Protein AF-W2Z7H5-F1 (afdb_monomer_lite)

pLDDT: mean 70.06, std 17.12, range [35.44, 96.31]

InterPro domains:
  IPR029526 PiggyBac transposable element-derived protein [PF13843] (251-336)

Foldseek 3Di:
DPVVVVVVVVVVVVVVVVVVVVVVVVVVVVVVVVVVVVVVVVVVVVVVVVVVVVVVVVVVLVVLFVVAAFAKFKDACQVDVVRPCVLCVVRHRHIWMWGFHGQACDDPLHRWTWTATPDPSCRVPIDTHHPVRSVVRNVVVCCVVVPDDPPVVVVVDDDPPFPPPDPPPPPPVPDPPPPDPPDPPDDDDPDPVSVVPCPDDDPPPVPPPPDPPPQDAGPVRDSDDDDDPVCVVQCVPDPVSVVCNVPPLVLLVLQLVQLQVQCVVVVPDDPDRDDSLNVVLLVVVVVVCVVDVPDDPVCQADDHPCCVVVVDDDDRCVVVPNPVRSVSSVVSRDSHD

Structure (mmCIF, N/CA/C/O backbone):
data_AF-W2Z7H5-F1
#
_entry.id   AF-W2Z7H5-F1
#
loop_
_atom_site.group_PDB
_atom_site.id
_atom_site.type_symbol
_atom_site.label_atom_id
_atom_site.label_alt_id
_atom_site.label_comp_id
_atom_site.label_asym_id
_atom_site.label_entity_id
_atom_site.label_seq_id
_atom_site.pdbx_PDB_ins_code
_atom_site.Cartn_x
_atom_site.Cartn_y
_atom_site.Cartn_z
_atom_site.occupancy
_atom_site.B_iso_or_equiv
_atom_site.auth_seq_id
_atom_site.auth_comp_id
_atom_site.auth_asym_id
_atom_site.auth_atom_id
_atom_site.pdbx_PDB_model_num
ATOM 1 N N . MET A 1 1 ? -86.847 -18.276 90.894 1.00 47.66 1 MET A N 1
ATOM 2 C CA . MET A 1 1 ? -86.396 -19.043 89.716 1.00 47.66 1 MET A CA 1
ATOM 3 C C . MET A 1 1 ? -86.110 -18.096 88.540 1.00 47.66 1 MET A C 1
ATOM 5 O O . MET A 1 1 ? -86.448 -18.419 87.422 1.00 47.66 1 MET A O 1
ATOM 9 N N . GLU A 1 2 ? -85.521 -16.916 88.793 1.00 47.78 2 GLU A N 1
ATOM 10 C CA . GLU A 1 2 ? -85.225 -15.895 87.756 1.00 47.78 2 GLU A CA 1
ATOM 11 C C . GLU A 1 2 ? -83.812 -15.290 87.904 1.00 47.78 2 GLU A C 1
ATOM 13 O O . GLU A 1 2 ? -83.379 -14.512 87.064 1.00 47.78 2 GLU A O 1
ATOM 18 N N . VAL A 1 3 ? -83.061 -15.636 88.961 1.00 47.16 3 VAL A N 1
ATOM 19 C CA . VAL A 1 3 ? -81.739 -15.035 89.241 1.00 47.16 3 VAL A CA 1
ATOM 20 C C . VAL A 1 3 ? -80.584 -15.940 88.792 1.00 47.16 3 VAL A C 1
ATOM 22 O O . VAL A 1 3 ? -79.553 -15.428 88.373 1.00 47.16 3 VAL A O 1
ATOM 25 N N . GLU A 1 4 ? -80.755 -17.267 88.790 1.00 47.69 4 GLU A N 1
ATOM 26 C CA . GLU A 1 4 ? -79.729 -18.198 88.276 1.00 47.69 4 GLU A CA 1
ATOM 27 C C . GLU A 1 4 ? -79.637 -18.184 86.739 1.00 47.69 4 GLU A C 1
ATOM 29 O O . GLU A 1 4 ? -78.538 -18.231 86.194 1.00 47.69 4 GLU A O 1
ATOM 34 N N . GLU A 1 5 ? -80.756 -17.983 86.035 1.00 49.66 5 GLU A N 1
ATOM 35 C CA . GLU A 1 5 ? -80.796 -17.944 84.561 1.00 49.66 5 GLU A CA 1
ATOM 36 C C . GLU A 1 5 ? -80.079 -16.704 83.977 1.00 49.66 5 GLU A C 1
ATOM 38 O O . GLU A 1 5 ? -79.508 -16.747 82.886 1.00 49.66 5 GLU A O 1
ATOM 43 N N . LEU A 1 6 ? -80.032 -15.596 84.729 1.00 45.94 6 LEU A N 1
ATOM 44 C CA . LEU A 1 6 ? -79.310 -14.376 84.342 1.00 45.94 6 LEU A CA 1
ATOM 45 C C . LEU A 1 6 ? -77.791 -14.480 84.558 1.00 45.94 6 LEU A C 1
ATOM 47 O O . LEU A 1 6 ? -77.030 -13.840 83.829 1.00 45.94 6 LEU A O 1
ATOM 51 N N . VAL A 1 7 ? -77.335 -15.288 85.522 1.00 52.16 7 VAL A N 1
ATOM 52 C CA . VAL A 1 7 ? -75.901 -15.501 85.786 1.00 52.16 7 VAL A CA 1
ATOM 53 C C . VAL A 1 7 ? -75.300 -16.457 84.753 1.00 52.16 7 VAL A C 1
ATOM 55 O O . VAL A 1 7 ? -74.254 -16.139 84.186 1.00 52.16 7 VAL A O 1
ATOM 58 N N . GLU A 1 8 ? -75.990 -17.550 84.407 1.00 52.25 8 GLU A N 1
ATOM 59 C CA . GLU A 1 8 ? -75.547 -18.455 83.332 1.00 52.25 8 GLU A CA 1
ATOM 60 C C . GLU A 1 8 ? -75.553 -17.769 81.952 1.00 52.25 8 GLU A C 1
ATOM 62 O O . GLU A 1 8 ? -74.629 -17.951 81.154 1.00 52.25 8 GLU A O 1
ATOM 67 N N . SER A 1 9 ? -76.536 -16.899 81.691 1.00 52.59 9 SER A N 1
ATOM 68 C CA . SER A 1 9 ? -76.585 -16.054 80.487 1.00 52.59 9 SER A CA 1
ATOM 69 C C . SER A 1 9 ? -75.415 -15.058 80.418 1.00 52.59 9 SER A C 1
ATOM 71 O O . SER A 1 9 ? -74.779 -14.899 79.370 1.00 52.59 9 SER A O 1
ATOM 73 N N . GLY A 1 10 ? -75.064 -14.433 81.548 1.00 51.97 10 GLY A N 1
ATOM 74 C CA . GLY A 1 10 ? -73.938 -13.503 81.656 1.00 51.97 10 GLY A CA 1
ATOM 75 C C . GLY A 1 10 ? -72.568 -14.170 81.484 1.00 51.97 10 GLY A C 1
ATOM 76 O O . GLY A 1 10 ? -71.710 -13.637 80.778 1.00 51.97 10 GLY A O 1
ATOM 77 N N . GLU A 1 11 ? -72.354 -15.351 82.069 1.00 56.28 11 GLU A N 1
ATOM 78 C CA . GLU A 1 11 ? -71.106 -16.109 81.903 1.00 56.28 11 GLU A CA 1
ATOM 79 C C . GLU A 1 11 ? -70.948 -16.663 80.481 1.00 56.28 11 GLU A C 1
ATOM 81 O O . GLU A 1 11 ? -69.844 -16.626 79.925 1.00 56.28 11 GLU A O 1
ATOM 86 N N . SER A 1 12 ? -72.050 -17.085 79.851 1.00 56.47 12 SER A N 1
ATOM 87 C CA . SER A 1 12 ? -72.083 -17.504 78.446 1.00 56.47 12 SER A CA 1
ATOM 88 C C . SER A 1 12 ? -71.692 -16.359 77.501 1.00 56.47 12 SER A C 1
ATOM 90 O O . SER A 1 12 ? -70.791 -16.514 76.671 1.00 56.47 12 SER A O 1
ATOM 92 N N . LEU A 1 13 ? -72.264 -15.165 77.700 1.00 54.34 13 LEU A N 1
ATOM 93 C CA . LEU A 1 13 ? -71.935 -13.967 76.919 1.00 54.34 13 LEU A CA 1
ATOM 94 C C . LEU A 1 13 ? -70.477 -13.528 77.111 1.00 54.34 13 LEU A C 1
ATOM 96 O O . LEU A 1 13 ? -69.810 -13.168 76.142 1.00 54.34 13 LEU A O 1
ATOM 100 N N . VAL A 1 14 ? -69.935 -13.593 78.332 1.00 59.00 14 VAL A N 1
ATOM 101 C CA . VAL A 1 14 ? -68.523 -13.261 78.600 1.00 59.00 14 VAL A CA 1
ATOM 102 C C . VAL A 1 14 ? -67.576 -14.298 77.983 1.00 59.00 14 VAL A C 1
ATOM 104 O O . VAL A 1 14 ? -66.517 -13.932 77.460 1.00 59.00 14 VAL A O 1
ATOM 107 N N . ALA A 1 15 ? -67.942 -15.581 77.990 1.00 59.72 15 ALA A N 1
ATOM 108 C CA . ALA A 1 15 ? -67.177 -16.636 77.332 1.00 59.72 15 ALA A CA 1
ATOM 109 C C . ALA A 1 15 ? -67.186 -16.482 75.801 1.00 59.72 15 ALA A C 1
ATOM 111 O O . ALA A 1 15 ? -66.145 -16.651 75.155 1.00 59.72 15 ALA A O 1
ATOM 112 N N . GLU A 1 16 ? -68.323 -16.106 75.216 1.00 56.44 16 GLU A N 1
ATOM 113 C CA . GLU A 1 16 ? -68.463 -15.838 73.785 1.00 56.44 16 GLU A CA 1
ATOM 114 C C . GLU A 1 16 ? -67.717 -14.562 73.361 1.00 56.44 16 GLU A C 1
ATOM 116 O O . GLU A 1 16 ? -67.002 -14.569 72.352 1.00 56.44 16 GLU A O 1
ATOM 121 N N . TYR A 1 17 ? -67.750 -13.510 74.189 1.00 52.53 17 TYR A N 1
ATOM 122 C CA . TYR A 1 17 ? -66.980 -12.280 73.976 1.00 52.53 17 TYR A CA 1
ATOM 123 C C . TYR A 1 17 ? -65.468 -12.528 74.068 1.00 52.53 17 TYR A C 1
ATOM 125 O O . TYR A 1 17 ? -64.698 -12.022 73.254 1.00 52.53 17 TYR A O 1
ATOM 133 N N . ARG A 1 18 ? -65.005 -13.363 75.011 1.00 57.88 18 ARG A N 1
ATOM 134 C CA . ARG A 1 18 ? -63.585 -13.757 75.102 1.00 57.88 18 ARG A CA 1
ATOM 135 C C . ARG A 1 18 ? -63.149 -14.599 73.905 1.00 57.88 18 ARG A C 1
ATOM 137 O O . ARG A 1 18 ? -62.071 -14.352 73.365 1.00 57.88 18 ARG A O 1
ATOM 144 N N . LYS A 1 19 ? -63.974 -15.547 73.447 1.00 60.09 19 LYS A N 1
ATOM 145 C CA . LYS A 1 19 ? -63.685 -16.354 72.248 1.00 60.09 19 LYS A CA 1
ATOM 146 C C . LYS A 1 19 ? -63.582 -15.490 70.993 1.00 60.09 19 LYS A C 1
ATOM 148 O O . LYS A 1 19 ? -62.628 -15.648 70.232 1.00 60.09 19 LYS A O 1
ATOM 153 N N . THR A 1 20 ? -64.497 -14.541 70.803 1.00 56.78 20 THR A N 1
ATOM 154 C CA . THR A 1 20 ? -64.440 -13.600 69.673 1.00 56.78 20 THR A CA 1
ATOM 155 C C . THR A 1 20 ? -63.253 -12.643 69.779 1.00 56.78 20 THR A C 1
ATOM 157 O O . THR A 1 20 ? -62.569 -12.433 68.780 1.00 56.78 20 THR A O 1
ATOM 160 N N . HIS A 1 21 ? -62.907 -12.135 70.967 1.00 59.69 21 HIS A N 1
ATOM 161 C CA . HIS A 1 21 ? -61.728 -11.273 71.137 1.00 59.69 21 HIS A CA 1
ATOM 162 C C . HIS A 1 21 ? -60.408 -12.007 70.855 1.00 59.69 21 HIS A C 1
ATOM 164 O O . HIS A 1 21 ? -59.526 -11.469 70.183 1.00 59.69 21 HIS A O 1
ATOM 170 N N . VAL A 1 22 ? -60.279 -13.256 71.316 1.00 63.94 22 VAL A N 1
ATOM 171 C CA . VAL A 1 22 ? -59.110 -14.107 71.042 1.00 63.94 22 VAL A CA 1
ATOM 172 C C . VAL A 1 22 ? -59.037 -14.474 69.558 1.00 63.94 22 VAL A C 1
ATOM 174 O O . VAL A 1 22 ? -57.958 -14.400 68.970 1.00 63.94 22 VAL A O 1
ATOM 177 N N . ALA A 1 23 ? -60.168 -14.779 68.915 1.00 56.28 23 ALA A N 1
ATOM 178 C CA . ALA A 1 23 ? -60.224 -15.020 67.474 1.00 56.28 23 ALA A CA 1
ATOM 179 C C . ALA A 1 23 ? -59.813 -13.776 66.666 1.00 56.28 23 ALA A C 1
ATOM 181 O O . ALA A 1 23 ? -58.995 -13.880 65.754 1.00 56.28 23 ALA A O 1
ATOM 182 N N . VAL A 1 24 ? -60.296 -12.585 67.034 1.00 55.78 24 VAL A N 1
ATOM 183 C CA . VAL A 1 24 ? -59.920 -11.318 66.384 1.00 55.78 24 VAL A CA 1
ATOM 184 C C . VAL A 1 24 ? -58.435 -11.003 66.588 1.00 55.78 24 VAL A C 1
ATOM 186 O O . VAL A 1 24 ? -57.774 -10.561 65.646 1.00 55.78 24 VAL A O 1
ATOM 189 N N . MET A 1 25 ? -57.875 -11.261 67.775 1.00 55.16 25 MET A N 1
ATOM 190 C CA . MET A 1 25 ? -56.438 -11.096 68.022 1.00 55.16 25 MET A CA 1
ATOM 191 C C . MET A 1 25 ? -55.590 -12.085 67.215 1.00 55.16 25 MET A C 1
ATOM 193 O O . MET A 1 25 ? -54.611 -11.670 66.597 1.00 55.16 25 MET A O 1
ATOM 197 N N . LEU A 1 26 ? -55.992 -13.356 67.127 1.00 54.75 26 LEU A N 1
ATOM 198 C CA . LEU A 1 26 ? -55.308 -14.365 66.312 1.00 54.75 26 LEU A CA 1
ATOM 199 C C . LEU A 1 26 ? 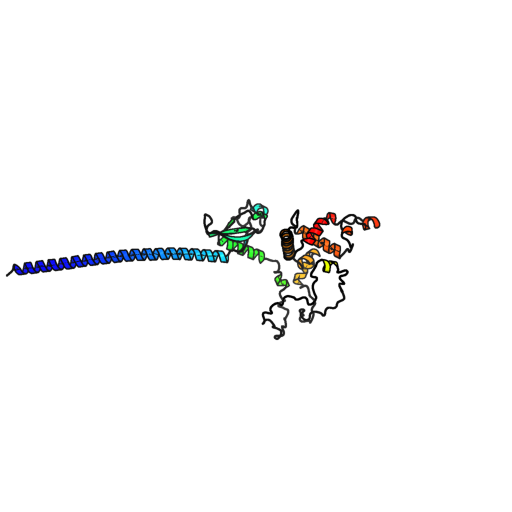-55.376 -14.042 64.814 1.00 54.75 26 LEU A C 1
ATOM 201 O O . LEU A 1 26 ? -54.378 -14.196 64.109 1.00 54.75 26 LEU A O 1
ATOM 205 N N . VAL A 1 27 ? -56.514 -13.543 64.324 1.00 53.28 27 VAL A N 1
ATOM 206 C CA . VAL A 1 27 ? -56.663 -13.078 62.937 1.00 53.28 27 VAL A CA 1
ATOM 207 C C . VAL A 1 27 ? -55.783 -11.855 62.684 1.00 53.28 27 VAL A C 1
ATOM 209 O O . VAL A 1 27 ? -55.051 -11.837 61.699 1.00 53.28 27 VAL A O 1
ATOM 212 N N . LYS A 1 28 ? -55.755 -10.867 63.590 1.00 51.09 28 LYS A N 1
ATOM 213 C CA . LYS A 1 28 ? -54.844 -9.714 63.478 1.00 51.09 28 LYS A CA 1
ATOM 214 C C . LYS A 1 28 ? -53.377 -10.140 63.481 1.00 51.09 28 LYS A C 1
ATOM 216 O O . LYS A 1 28 ? -52.603 -9.634 62.670 1.00 51.09 28 LYS A O 1
ATOM 221 N N . GLN A 1 29 ? -52.988 -11.085 64.333 1.00 59.12 29 GLN A N 1
ATOM 222 C CA . GLN A 1 29 ? -51.614 -11.581 64.412 1.00 59.12 29 GLN A CA 1
ATOM 223 C C . GLN A 1 29 ? -51.215 -12.349 63.145 1.00 59.12 29 GLN A C 1
ATOM 225 O O . GLN A 1 29 ? -50.146 -12.090 62.591 1.00 59.12 29 GLN A O 1
ATOM 230 N N . ARG A 1 30 ? -52.098 -13.212 62.622 1.00 52.81 30 ARG A N 1
ATOM 231 C CA . ARG A 1 30 ? -51.889 -13.915 61.346 1.00 52.81 30 ARG A CA 1
ATOM 232 C C . ARG A 1 30 ? -51.848 -12.958 60.156 1.00 52.81 30 ARG A C 1
ATOM 234 O O . ARG A 1 30 ? -50.968 -13.101 59.315 1.00 52.81 30 ARG A O 1
ATOM 241 N N . CYS A 1 31 ? -52.713 -11.946 60.110 1.00 46.03 31 CYS A N 1
ATOM 242 C CA . CYS A 1 31 ? -52.668 -10.900 59.085 1.00 46.03 31 CYS A CA 1
ATOM 243 C C . CYS A 1 31 ? -51.371 -10.084 59.167 1.00 46.03 31 CYS A C 1
ATOM 245 O O . CYS A 1 31 ? -50.765 -9.793 58.142 1.00 46.03 31 CYS A O 1
ATOM 247 N N . THR A 1 32 ? -50.896 -9.761 60.372 1.00 53.31 32 THR A N 1
ATOM 248 C CA . THR A 1 32 ? -49.640 -9.017 60.553 1.00 53.31 32 THR A CA 1
ATOM 249 C C . THR A 1 32 ? -48.437 -9.852 60.110 1.00 53.31 32 THR A C 1
ATOM 251 O O . THR A 1 32 ? -47.591 -9.357 59.369 1.00 53.31 32 THR A O 1
ATOM 254 N N . GLN A 1 33 ? -48.389 -11.137 60.478 1.00 53.69 33 GLN A N 1
ATOM 255 C CA . GLN A 1 33 ? -47.359 -12.064 59.998 1.00 53.69 33 GLN A CA 1
ATOM 256 C C . GLN A 1 33 ? -47.419 -12.251 58.476 1.00 53.69 33 GLN A C 1
ATOM 258 O O . GLN A 1 33 ? -46.382 -12.172 57.822 1.00 53.69 33 GLN A O 1
ATOM 263 N N . ALA A 1 34 ? -48.610 -12.406 57.891 1.00 47.62 34 ALA A N 1
ATOM 264 C CA . ALA A 1 34 ? -48.786 -12.514 56.443 1.00 47.62 34 ALA A CA 1
ATOM 265 C C . ALA A 1 34 ? -48.322 -11.246 55.706 1.00 47.62 34 ALA A C 1
ATOM 267 O O . ALA A 1 34 ? -47.641 -11.346 54.689 1.00 47.62 34 ALA A O 1
ATOM 268 N N . VAL A 1 35 ? -48.606 -10.053 56.241 1.00 47.78 35 VAL A N 1
ATOM 269 C CA . VAL A 1 35 ? -48.138 -8.775 55.676 1.00 47.78 35 VAL A CA 1
ATOM 270 C C . VAL A 1 35 ? -46.617 -8.637 55.781 1.00 47.78 35 VAL A C 1
ATOM 272 O O . VAL A 1 35 ? -45.987 -8.146 54.845 1.00 47.78 35 VAL A O 1
ATOM 275 N N . VAL A 1 36 ? -46.000 -9.082 56.879 1.00 54.19 36 VAL A N 1
ATOM 276 C CA . VAL A 1 36 ? -44.535 -9.065 57.038 1.00 54.19 36 VAL A CA 1
ATOM 277 C C . VAL A 1 36 ? -43.868 -10.042 56.069 1.00 54.19 36 VAL A C 1
ATOM 279 O O . VAL A 1 36 ? -42.932 -9.648 55.374 1.00 54.19 36 VAL A O 1
ATOM 282 N N . VAL A 1 37 ? -44.380 -11.271 55.950 1.00 55.81 37 VAL A N 1
ATOM 283 C CA . VAL A 1 37 ? -43.881 -12.279 54.999 1.00 55.81 37 VAL A CA 1
ATOM 284 C C . VAL A 1 37 ? -44.062 -11.803 53.557 1.00 55.81 37 VAL A C 1
ATOM 286 O O . VAL A 1 37 ? -43.121 -11.883 52.771 1.00 55.81 37 VAL A O 1
ATOM 289 N N . ALA A 1 38 ? -45.215 -11.221 53.216 1.00 41.00 38 ALA A N 1
ATOM 290 C CA . ALA A 1 38 ? -45.458 -10.648 51.895 1.00 41.00 38 ALA A CA 1
ATOM 291 C C . ALA A 1 38 ? -44.508 -9.479 51.599 1.00 41.00 38 ALA A C 1
ATOM 293 O O . ALA A 1 38 ? -43.928 -9.425 50.520 1.00 41.00 38 ALA A O 1
ATOM 294 N N . ARG A 1 39 ? -44.267 -8.574 52.558 1.00 50.72 39 ARG A N 1
ATOM 295 C CA . ARG A 1 39 ? -43.291 -7.481 52.398 1.00 50.72 39 ARG A CA 1
ATOM 296 C C . ARG A 1 39 ? -41.865 -7.997 52.228 1.00 50.72 39 ARG A C 1
ATOM 298 O O . ARG A 1 39 ? -41.117 -7.427 51.437 1.00 50.72 39 ARG A O 1
ATOM 305 N N . PHE A 1 40 ? -41.485 -9.056 52.941 1.00 50.28 40 PHE A N 1
ATOM 306 C CA . PHE A 1 40 ? -40.166 -9.671 52.802 1.00 50.28 40 PHE A CA 1
ATOM 307 C C . PHE A 1 40 ? -40.018 -10.350 51.437 1.00 50.28 40 PHE A C 1
ATOM 309 O O . PHE A 1 40 ? -39.022 -10.130 50.755 1.00 50.28 40 PHE A O 1
ATOM 316 N N . LYS A 1 41 ? -41.052 -11.070 50.981 1.00 52.09 41 LYS A N 1
ATOM 317 C CA . LYS A 1 41 ? -41.075 -11.709 49.662 1.00 52.09 41 LYS A CA 1
ATOM 318 C C . LYS A 1 41 ? -41.082 -10.693 48.523 1.00 52.09 41 LYS A C 1
ATOM 320 O O . LYS A 1 41 ? -40.380 -10.885 47.541 1.00 52.09 41 LYS A O 1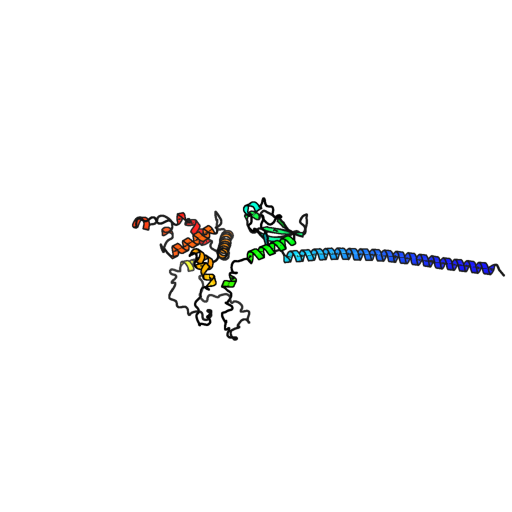
ATOM 325 N N . VAL A 1 42 ? -41.799 -9.577 48.669 1.00 52.19 42 VAL A N 1
ATOM 326 C CA . VAL A 1 42 ? -41.770 -8.465 47.706 1.00 52.19 42 VAL A CA 1
ATOM 327 C C . VAL A 1 42 ? -40.382 -7.830 47.652 1.00 52.19 42 VAL A C 1
ATOM 329 O O . VAL A 1 42 ? -39.880 -7.603 46.557 1.00 52.19 42 VAL A O 1
ATOM 332 N N . LYS A 1 43 ? -39.722 -7.597 48.795 1.00 60.81 43 LYS A N 1
ATOM 333 C CA . LYS A 1 43 ? -38.340 -7.087 48.820 1.00 60.81 43 LYS A CA 1
ATOM 334 C C . LYS A 1 43 ? -37.342 -8.067 48.201 1.00 60.81 43 LYS A C 1
ATOM 336 O O . LYS A 1 43 ? -36.450 -7.635 47.481 1.00 60.81 43 LYS A O 1
ATOM 341 N N . GLU A 1 44 ? -37.500 -9.364 48.446 1.00 55.78 44 GLU A N 1
ATOM 342 C CA . GLU A 1 44 ? -36.667 -10.417 47.857 1.00 55.78 44 GLU A CA 1
ATOM 343 C C . GLU A 1 44 ? -36.866 -10.502 46.335 1.00 55.78 44 GLU A C 1
ATOM 345 O O . GLU A 1 44 ? -35.891 -10.504 45.588 1.00 55.78 44 GLU A O 1
ATOM 350 N N . LEU A 1 45 ? -38.116 -10.461 45.862 1.00 48.69 45 LEU A N 1
ATOM 351 C CA . LEU A 1 45 ? -38.450 -10.425 44.435 1.00 48.69 45 LEU A CA 1
ATOM 352 C C . LEU A 1 45 ? -37.958 -9.136 43.766 1.00 48.69 45 LEU A C 1
ATOM 354 O O . LEU A 1 45 ? -37.459 -9.185 42.648 1.00 48.69 45 LEU A O 1
ATOM 358 N N . GLN A 1 46 ? -38.038 -7.986 44.442 1.00 51.25 46 GLN A N 1
ATOM 359 C CA . GLN A 1 46 ? -37.475 -6.723 43.954 1.00 51.25 46 GLN A CA 1
ATOM 360 C C . GLN A 1 46 ? -35.944 -6.780 43.880 1.00 51.25 46 GLN A C 1
ATOM 362 O O . GLN A 1 46 ? -35.374 -6.358 42.877 1.00 51.25 46 GLN A O 1
ATOM 367 N N . ALA A 1 47 ? -35.271 -7.349 44.884 1.00 54.94 47 ALA A N 1
ATOM 368 C CA . ALA A 1 47 ? -33.820 -7.528 44.883 1.00 54.94 47 ALA A CA 1
ATOM 369 C C . ALA A 1 47 ? -33.357 -8.498 43.782 1.00 54.94 47 ALA A C 1
ATOM 371 O O . ALA A 1 47 ? -32.398 -8.203 43.070 1.00 54.94 47 ALA A O 1
ATOM 372 N N . GLN A 1 48 ? -34.074 -9.607 43.578 1.00 49.91 48 GLN A N 1
ATOM 373 C CA . GLN A 1 48 ? -33.835 -10.549 42.480 1.00 49.91 48 GLN A CA 1
ATOM 374 C C . GLN A 1 48 ? -34.088 -9.904 41.114 1.00 49.91 48 GLN A C 1
ATOM 376 O O . GLN A 1 48 ? -33.312 -10.114 40.187 1.00 49.91 48 GLN A O 1
ATOM 381 N N . ASN A 1 49 ? -35.118 -9.064 40.985 1.00 43.94 49 ASN A N 1
ATOM 382 C CA . ASN A 1 49 ? -35.408 -8.347 39.746 1.00 43.94 49 ASN A CA 1
ATOM 383 C C . ASN A 1 49 ? -34.342 -7.278 39.446 1.00 43.94 49 ASN A C 1
ATOM 385 O O . ASN A 1 49 ? -33.889 -7.175 38.313 1.00 43.94 49 ASN A O 1
ATOM 389 N N . HIS A 1 50 ? -33.847 -6.547 40.450 1.00 50.59 50 HIS A N 1
ATOM 390 C CA . HIS A 1 50 ? -32.720 -5.621 40.280 1.00 50.59 50 HIS A CA 1
ATOM 391 C C . HIS A 1 50 ? -31.405 -6.340 39.943 1.00 50.59 50 HIS A C 1
ATOM 393 O O . HIS A 1 50 ? -30.641 -5.855 39.108 1.00 50.59 50 HIS A O 1
ATOM 399 N N . HIS A 1 51 ? -31.148 -7.505 40.543 1.00 50.16 51 HIS A N 1
ATOM 400 C CA . HIS A 1 51 ? -29.980 -8.328 40.225 1.00 50.16 51 HIS A CA 1
ATOM 401 C C . HIS A 1 51 ? -30.063 -8.904 38.802 1.00 50.16 51 HIS A C 1
ATOM 403 O O . HIS A 1 51 ? -29.098 -8.809 38.047 1.00 50.16 51 HIS A O 1
ATOM 409 N N . ASN A 1 52 ? -31.237 -9.397 38.394 1.00 47.38 52 ASN A N 1
ATOM 410 C CA . ASN A 1 52 ? -31.491 -9.884 37.038 1.00 47.38 52 ASN A CA 1
ATOM 411 C C . ASN A 1 52 ? -31.437 -8.761 36.001 1.00 47.38 52 ASN A C 1
ATOM 413 O O . ASN A 1 52 ? -30.860 -8.957 34.937 1.00 47.38 52 ASN A O 1
ATOM 417 N N . GLN A 1 53 ? -31.947 -7.567 36.314 1.00 51.06 53 GLN A N 1
ATOM 418 C CA . GLN A 1 53 ? -31.801 -6.392 35.455 1.00 51.06 53 GLN A CA 1
ATOM 419 C C . GLN A 1 53 ? -30.333 -5.985 35.324 1.00 51.06 53 GLN A C 1
ATOM 421 O O . GLN A 1 53 ? -29.889 -5.719 34.213 1.00 51.06 53 GLN A O 1
ATOM 426 N N . GLY A 1 54 ? -29.553 -5.992 36.411 1.00 51.31 54 GLY A N 1
ATOM 427 C CA . GLY A 1 54 ? -28.111 -5.728 36.379 1.00 51.31 54 GLY A CA 1
ATOM 428 C C . GLY A 1 54 ? -27.338 -6.750 35.539 1.00 51.31 54 GLY A C 1
ATOM 429 O O . GLY A 1 54 ? -26.532 -6.363 34.693 1.00 51.31 54 GLY A O 1
ATOM 430 N N . ALA A 1 55 ? -27.639 -8.040 35.702 1.00 50.59 55 ALA A N 1
ATOM 431 C CA . ALA A 1 55 ? -27.047 -9.126 34.926 1.00 50.59 55 ALA A CA 1
ATOM 432 C C . ALA A 1 55 ? -27.443 -9.062 33.440 1.00 50.59 55 ALA A C 1
ATOM 434 O O . ALA A 1 55 ? -26.576 -9.174 32.577 1.00 50.59 55 ALA A O 1
ATOM 435 N N . GLN A 1 56 ? -28.714 -8.787 33.121 1.00 50.00 56 GLN A N 1
ATOM 436 C CA . GLN A 1 56 ? -29.192 -8.586 31.748 1.00 50.00 56 GLN A CA 1
ATOM 437 C C . GLN A 1 56 ? -28.569 -7.349 31.092 1.00 50.00 56 GLN A C 1
ATOM 439 O O . GLN A 1 56 ? -28.190 -7.400 29.924 1.00 50.00 56 GLN A O 1
ATOM 444 N N . HIS A 1 57 ? -28.412 -6.245 31.829 1.00 56.41 57 HIS A N 1
ATOM 445 C CA . HIS A 1 57 ? -27.759 -5.033 31.327 1.00 56.41 57 HIS A CA 1
ATOM 446 C C . HIS A 1 57 ? -26.251 -5.229 31.107 1.00 56.41 57 HIS A C 1
ATOM 448 O O . HIS A 1 57 ? -25.642 -4.553 30.278 1.00 56.41 57 HIS A O 1
ATOM 454 N N . GLN A 1 58 ? -25.631 -6.141 31.855 1.00 55.50 58 GLN A N 1
ATOM 455 C CA . GLN A 1 58 ? -24.222 -6.485 31.708 1.00 55.50 58 GLN A CA 1
ATOM 456 C C . GLN A 1 58 ? -23.997 -7.470 30.553 1.00 55.50 58 GLN A C 1
ATOM 458 O O . GLN A 1 58 ? -23.095 -7.242 29.747 1.00 55.50 58 GLN A O 1
ATOM 463 N N . LEU A 1 59 ? -24.867 -8.475 30.400 1.00 50.22 59 LEU A N 1
ATOM 464 C CA . LEU A 1 59 ? -24.895 -9.375 29.241 1.00 50.22 59 LEU A CA 1
ATOM 465 C C . LEU A 1 59 ? -25.162 -8.614 27.937 1.00 50.22 59 LEU A C 1
ATOM 467 O O . LEU A 1 59 ? -24.469 -8.837 26.950 1.00 50.22 59 LEU A O 1
ATOM 471 N N . SER A 1 60 ? -26.105 -7.667 27.929 1.00 60.38 60 SER A N 1
ATOM 472 C CA . SER A 1 60 ? -26.406 -6.864 26.737 1.00 60.38 60 SER A CA 1
ATOM 473 C C . SER A 1 60 ? -25.247 -5.947 26.336 1.00 60.38 60 SER A C 1
ATOM 475 O O . SER A 1 60 ? -24.973 -5.788 25.148 1.00 60.38 60 SER A O 1
ATOM 477 N N . LYS A 1 61 ? -24.505 -5.397 27.308 1.00 61.50 61 LYS A N 1
ATOM 478 C CA . LYS A 1 61 ? -23.273 -4.628 27.056 1.00 61.50 61 LYS A CA 1
ATOM 479 C C . LYS A 1 61 ? -22.130 -5.495 26.537 1.00 61.50 61 LYS A C 1
ATOM 481 O O . LYS A 1 61 ? -21.343 -5.015 25.726 1.00 61.50 61 LYS A O 1
ATOM 486 N N . GLN A 1 62 ? -22.031 -6.740 26.996 1.00 62.19 62 GLN A N 1
ATOM 487 C CA . GLN A 1 62 ? -21.009 -7.684 26.548 1.00 62.19 62 GLN A CA 1
ATOM 488 C C . GLN A 1 62 ? -21.289 -8.166 25.119 1.00 62.19 62 GLN A C 1
ATOM 490 O O . GLN A 1 62 ? -20.414 -8.077 24.268 1.00 62.19 62 GLN A O 1
ATOM 495 N N . LEU A 1 63 ? -22.547 -8.485 24.806 1.00 69.69 63 LEU A N 1
ATOM 496 C CA . LEU A 1 63 ? -22.983 -8.776 23.438 1.00 69.69 63 LEU A CA 1
ATOM 497 C C . LEU A 1 63 ? -22.745 -7.589 22.491 1.00 69.69 63 LEU A C 1
ATOM 499 O O . LEU A 1 63 ? -22.242 -7.768 21.387 1.00 69.69 63 LEU A O 1
ATOM 503 N N . LEU A 1 64 ? -23.049 -6.357 22.917 1.00 68.06 64 LEU A N 1
ATOM 504 C CA . LEU A 1 64 ? -22.777 -5.173 22.096 1.00 68.06 64 LEU A CA 1
ATOM 505 C C . LEU A 1 64 ? -21.284 -4.956 21.842 1.00 68.06 64 LEU A C 1
ATOM 507 O O . LEU A 1 64 ? -20.898 -4.521 20.757 1.00 68.06 64 LEU A O 1
ATOM 511 N N . HIS A 1 65 ? -20.457 -5.205 22.855 1.00 74.50 65 HIS A N 1
ATOM 512 C CA . HIS A 1 65 ? -19.012 -5.121 22.726 1.00 74.50 65 HIS A CA 1
ATOM 513 C C . HIS A 1 65 ? -18.520 -6.081 21.637 1.00 74.50 65 HIS A C 1
ATOM 515 O O . HIS A 1 65 ? -17.835 -5.645 20.715 1.00 74.50 65 HIS A O 1
ATOM 521 N N . ASP A 1 66 ? -18.947 -7.339 21.687 1.00 73.88 66 ASP A N 1
ATOM 522 C CA . ASP A 1 66 ? -18.464 -8.383 20.780 1.00 73.88 66 ASP A CA 1
ATOM 523 C C . ASP A 1 66 ? -18.967 -8.193 19.339 1.00 73.88 66 ASP A C 1
ATOM 525 O O . ASP A 1 66 ? -18.274 -8.527 18.381 1.00 73.88 66 ASP A O 1
ATOM 529 N N . VAL A 1 67 ? -20.138 -7.570 19.159 1.00 82.56 67 VAL A N 1
ATOM 530 C CA . VAL A 1 67 ? -20.694 -7.271 17.828 1.00 82.56 67 VAL A CA 1
ATOM 531 C C . VAL A 1 67 ? -19.935 -6.146 17.111 1.00 82.56 67 VAL A C 1
ATOM 533 O O . VAL A 1 67 ? -19.743 -6.207 15.890 1.00 82.56 67 VAL A O 1
ATOM 536 N N . TYR A 1 68 ? -19.539 -5.095 17.837 1.00 84.69 68 TYR A N 1
ATOM 537 C CA . TYR A 1 68 ? -19.054 -3.853 17.222 1.00 84.69 68 TYR A CA 1
ATOM 538 C C . TYR A 1 68 ? -17.551 -3.626 17.335 1.00 84.69 68 TYR A C 1
ATOM 540 O O . TYR A 1 68 ? -16.994 -2.935 16.480 1.00 84.69 68 TYR A O 1
ATOM 548 N N . VAL A 1 69 ? -16.875 -4.175 18.345 1.00 86.81 69 VAL A N 1
ATOM 549 C CA . VAL A 1 69 ? -15.422 -4.013 18.475 1.00 86.81 69 VAL A CA 1
ATOM 550 C C . VAL A 1 69 ? -14.709 -4.657 17.285 1.00 86.81 69 VAL A C 1
ATOM 552 O O . VAL A 1 69 ? -15.084 -5.713 16.789 1.00 86.81 69 VAL A O 1
ATOM 555 N N . GLY A 1 70 ? -13.698 -3.964 16.767 1.00 81.75 70 GLY A N 1
ATOM 556 C CA . GLY A 1 70 ? -12.937 -4.381 15.594 1.00 81.75 70 GLY A CA 1
ATOM 557 C C . GLY A 1 70 ? -13.568 -4.005 14.250 1.00 81.75 70 GLY A C 1
ATOM 558 O O . GLY A 1 70 ? -12.846 -4.038 13.249 1.00 81.75 70 GLY A O 1
ATOM 559 N N . LYS A 1 71 ? -14.848 -3.597 14.206 1.00 89.88 71 LYS A N 1
ATOM 560 C CA . LYS A 1 71 ? -15.510 -3.123 12.978 1.00 89.88 71 LYS A CA 1
ATOM 561 C C . LYS A 1 71 ? -14.932 -1.782 12.516 1.00 89.88 71 LYS A C 1
ATOM 563 O O . LYS A 1 71 ? -14.499 -0.960 13.330 1.00 89.88 71 LYS A O 1
ATOM 568 N N . LEU A 1 72 ? -14.948 -1.574 11.200 1.00 91.31 72 LEU A N 1
ATOM 569 C CA . LEU A 1 72 ? -14.524 -0.332 10.561 1.00 91.31 72 LEU A CA 1
ATOM 570 C C . LEU A 1 72 ? -15.714 0.604 10.358 1.00 91.31 72 LEU A C 1
ATOM 572 O O . LEU A 1 72 ? -16.809 0.178 9.991 1.00 91.31 72 LEU A O 1
ATOM 576 N N . VAL A 1 73 ? -15.475 1.882 10.623 1.00 91.94 73 VAL A N 1
ATOM 577 C CA . VAL A 1 73 ? -16.438 2.976 10.506 1.00 91.94 73 VAL A CA 1
ATOM 578 C C . VAL A 1 73 ? -15.829 4.092 9.670 1.00 91.94 73 VAL A C 1
ATOM 580 O O . VAL A 1 73 ? -14.622 4.322 9.735 1.00 91.94 73 VAL A O 1
ATOM 583 N N . ALA A 1 74 ? -16.660 4.796 8.906 1.00 91.19 74 ALA A N 1
ATOM 584 C CA . ALA A 1 74 ? -16.232 5.938 8.112 1.00 91.19 74 ALA A CA 1
ATOM 585 C C . ALA A 1 74 ? -17.139 7.149 8.340 1.00 91.19 74 ALA A C 1
ATOM 587 O O . ALA A 1 74 ? -18.366 7.024 8.361 1.00 91.19 74 ALA A O 1
ATOM 588 N N . PHE A 1 75 ? -16.527 8.324 8.472 1.00 89.94 75 PHE A N 1
ATOM 589 C CA . PHE A 1 75 ? -17.228 9.592 8.686 1.00 89.94 75 PHE A CA 1
ATOM 590 C C . PHE A 1 75 ? -16.602 10.702 7.858 1.00 89.94 75 PHE A C 1
ATOM 592 O O . PHE A 1 75 ? -15.401 10.685 7.626 1.00 89.94 75 PHE A O 1
ATOM 599 N N . SER A 1 76 ? -17.403 11.663 7.424 1.00 86.94 76 SER A N 1
ATOM 600 C CA . SER A 1 76 ? -16.942 12.837 6.691 1.00 86.94 76 SER A CA 1
ATOM 601 C C . SER A 1 76 ? -17.068 14.053 7.605 1.00 86.94 76 SER A C 1
ATOM 603 O O . SER A 1 76 ? -18.192 14.461 7.882 1.00 86.94 76 SER A O 1
ATOM 605 N N . PRO A 1 77 ? -15.968 14.639 8.108 1.00 81.50 77 PRO A N 1
ATOM 606 C CA . PRO A 1 77 ? -16.027 15.690 9.126 1.00 81.50 77 PRO A CA 1
ATOM 607 C C . PRO A 1 77 ? -16.859 16.919 8.745 1.00 81.50 77 PRO A C 1
ATOM 609 O O . PRO A 1 77 ? -17.437 17.566 9.615 1.00 81.50 77 PRO A O 1
ATOM 612 N N . GLU A 1 78 ? -16.933 17.238 7.453 1.00 75.62 78 GLU A N 1
ATOM 613 C CA . GLU A 1 78 ? -17.728 18.356 6.940 1.00 75.62 78 GLU A CA 1
ATOM 614 C C . GLU A 1 78 ? -19.223 18.016 6.796 1.00 75.62 78 GLU A C 1
ATOM 616 O O . GLU A 1 78 ? -20.077 18.889 6.953 1.00 75.62 78 GLU A O 1
ATOM 621 N N . LYS A 1 79 ? -19.566 16.740 6.564 1.00 80.56 79 LYS A N 1
ATOM 622 C CA . LYS A 1 79 ? -20.962 16.268 6.468 1.00 80.56 79 LYS A CA 1
ATOM 623 C C . LYS A 1 79 ? -21.527 15.839 7.829 1.00 80.56 79 LYS A C 1
ATOM 625 O O . LYS A 1 79 ? -22.710 16.032 8.107 1.00 80.56 79 LYS A O 1
ATOM 630 N N . ASP A 1 80 ? -20.676 15.301 8.697 1.00 81.25 80 ASP A N 1
ATOM 631 C CA . ASP A 1 80 ? -21.013 14.711 9.988 1.00 81.25 80 ASP A CA 1
ATOM 632 C C . ASP A 1 80 ? -20.700 15.683 11.133 1.00 81.25 80 ASP A C 1
ATOM 634 O O . ASP A 1 80 ? -19.624 15.666 11.729 1.00 81.25 80 ASP A O 1
ATOM 638 N N . ARG A 1 81 ? -21.691 16.506 11.500 1.00 71.81 81 ARG A N 1
ATOM 639 C CA . ARG A 1 81 ? -21.573 17.610 12.482 1.00 71.81 81 ARG A CA 1
ATOM 640 C C . ARG A 1 81 ? -21.027 17.230 13.867 1.00 71.81 81 ARG A C 1
ATOM 642 O O . ARG A 1 81 ? -20.655 18.116 14.632 1.00 71.81 81 ARG A O 1
ATOM 649 N N . TRP A 1 82 ? -21.035 15.947 14.230 1.00 79.38 82 TRP A N 1
ATOM 650 C CA . TRP A 1 82 ? -20.535 15.477 15.525 1.00 79.38 82 TRP A CA 1
ATOM 651 C C . TRP A 1 82 ? -19.002 15.364 15.559 1.00 79.38 82 TRP A C 1
ATOM 653 O O . TRP A 1 82 ? -18.409 15.369 16.639 1.00 79.38 82 TRP A O 1
ATOM 663 N N . VAL A 1 83 ? -18.356 15.292 14.394 1.00 76.00 83 VAL A N 1
ATOM 664 C CA . VAL A 1 83 ? -16.902 15.247 14.262 1.00 76.00 83 VAL A CA 1
ATOM 665 C C . VAL A 1 83 ? -16.362 16.668 14.437 1.00 76.00 83 VAL A C 1
ATOM 667 O O . VAL A 1 83 ? -16.802 17.605 13.775 1.00 76.00 83 VAL A O 1
ATOM 670 N N . LYS A 1 84 ? -15.426 16.871 15.372 1.00 72.38 84 LYS A N 1
ATOM 671 C CA . LYS A 1 84 ? -14.934 18.212 15.737 1.00 72.38 84 LYS A CA 1
ATOM 672 C C . LYS A 1 84 ? -14.190 18.873 14.571 1.00 72.38 84 LYS A C 1
ATOM 674 O O . LYS A 1 84 ? -12.973 18.744 14.464 1.00 72.38 84 LYS A O 1
ATOM 679 N N . ALA A 1 85 ? -14.896 19.651 13.754 1.00 62.12 85 ALA A N 1
ATOM 680 C CA . ALA A 1 85 ? -14.394 20.241 12.508 1.00 62.12 85 ALA A CA 1
ATOM 681 C C . ALA A 1 85 ? -13.048 20.990 12.618 1.00 62.12 85 ALA A C 1
ATOM 683 O O . ALA A 1 85 ? -12.317 21.070 11.640 1.00 62.12 85 ALA A O 1
ATOM 684 N N . LYS A 1 86 ? -12.673 21.515 13.797 1.00 70.44 86 LYS A N 1
ATOM 685 C CA . LYS A 1 86 ? -11.351 22.139 14.006 1.00 70.44 86 LYS A CA 1
ATOM 686 C C . LYS A 1 86 ? -10.188 21.142 13.934 1.00 70.44 86 LYS A C 1
ATOM 688 O O . LYS A 1 86 ? -9.160 21.484 13.369 1.00 70.44 86 LYS A O 1
ATOM 693 N N . VAL A 1 87 ? -10.348 19.944 14.503 1.00 77.94 87 VAL A N 1
ATOM 694 C CA . VAL A 1 87 ? -9.300 18.904 14.539 1.00 77.94 87 VAL A CA 1
ATOM 695 C C . VAL A 1 87 ? -9.159 18.240 13.172 1.00 77.94 87 VAL A C 1
ATOM 697 O O . VAL A 1 87 ? -8.055 17.953 12.735 1.00 77.94 87 VAL A O 1
ATOM 700 N N . TYR A 1 88 ? -10.277 18.062 12.470 1.00 80.50 88 TYR A N 1
ATOM 701 C CA . TYR A 1 88 ? -10.336 17.332 11.203 1.00 80.50 88 TYR A CA 1
ATOM 702 C C . TYR A 1 88 ? -10.470 18.253 9.980 1.00 80.50 88 TYR A C 1
ATOM 704 O O . TYR A 1 88 ? -10.830 17.793 8.899 1.00 80.50 88 TYR A O 1
ATOM 712 N N . ARG A 1 89 ? -10.177 19.555 10.131 1.00 77.31 89 ARG A N 1
ATOM 713 C CA . ARG A 1 89 ? -10.236 20.550 9.044 1.00 77.31 89 ARG A CA 1
ATOM 714 C C . ARG A 1 89 ? -9.485 20.105 7.775 1.00 77.31 89 ARG A C 1
ATOM 716 O O . ARG A 1 89 ? -10.045 20.323 6.705 1.00 77.31 89 ARG A O 1
ATOM 723 N N . PRO A 1 90 ? -8.292 19.475 7.850 1.00 77.69 90 PRO A N 1
ATOM 724 C CA . PRO A 1 90 ? -7.568 19.046 6.649 1.00 77.69 90 PRO A CA 1
ATOM 725 C C . PRO A 1 90 ? -8.309 18.007 5.791 1.00 77.69 90 PRO A C 1
ATOM 727 O O . PRO A 1 90 ? -7.999 17.865 4.617 1.00 77.69 90 PRO A O 1
ATOM 730 N N . ILE A 1 91 ? -9.284 17.289 6.359 1.00 74.31 91 ILE A N 1
ATOM 731 C CA . ILE A 1 91 ? -10.016 16.205 5.683 1.00 74.31 91 ILE A CA 1
ATOM 732 C C . ILE A 1 91 ? -11.137 16.757 4.787 1.00 74.31 91 ILE A C 1
ATOM 734 O O . ILE A 1 91 ? -11.479 16.150 3.772 1.00 74.31 91 ILE A O 1
ATOM 738 N N . GLY A 1 92 ? -11.719 17.905 5.156 1.00 77.88 92 GLY A N 1
ATOM 739 C CA . GLY A 1 92 ? -12.842 18.517 4.439 1.00 77.88 92 GLY A CA 1
ATOM 740 C C . GLY A 1 92 ? -14.007 17.542 4.222 1.00 77.88 92 GLY A C 1
ATOM 741 O O . GLY A 1 92 ? -14.499 16.909 5.163 1.00 77.88 92 GLY A O 1
ATOM 742 N N . THR A 1 93 ? -14.417 17.390 2.960 1.00 79.38 93 THR A N 1
ATOM 743 C CA . THR A 1 93 ? -15.524 16.515 2.544 1.00 79.38 93 THR A CA 1
ATOM 744 C C . THR A 1 93 ? -15.151 15.034 2.433 1.00 79.38 93 THR A C 1
ATOM 746 O O . THR A 1 93 ? -16.052 14.201 2.269 1.00 79.38 93 THR A O 1
ATOM 749 N N . ALA A 1 94 ? -13.865 14.679 2.535 1.00 78.69 94 ALA A N 1
ATOM 750 C CA . ALA A 1 94 ? -13.405 13.297 2.448 1.00 78.69 94 ALA A CA 1
ATOM 751 C C . ALA A 1 94 ? -13.831 12.475 3.676 1.00 78.69 94 ALA A C 1
ATOM 753 O O . ALA A 1 94 ? -14.222 13.017 4.712 1.00 78.69 94 ALA A O 1
ATOM 754 N N . TYR A 1 95 ? -13.777 11.147 3.554 1.00 85.94 95 TYR A N 1
ATOM 755 C CA . TYR A 1 95 ? -14.071 10.250 4.668 1.00 85.94 95 TYR A CA 1
ATOM 756 C C . TYR A 1 95 ? -12.800 9.880 5.431 1.00 85.94 95 TYR A C 1
ATOM 758 O O . TYR A 1 95 ? -11.824 9.428 4.838 1.00 85.94 95 TYR A O 1
ATOM 766 N N . ILE A 1 96 ? -12.849 9.992 6.757 1.00 88.06 96 ILE A N 1
ATOM 767 C CA . ILE A 1 96 ? -11.869 9.415 7.674 1.00 88.06 96 ILE A CA 1
ATOM 768 C C . ILE A 1 96 ? -12.346 8.041 8.147 1.00 88.06 96 ILE A C 1
ATOM 770 O O . ILE A 1 96 ? -13.514 7.861 8.506 1.00 88.06 96 ILE A O 1
ATOM 774 N N . ILE A 1 97 ? -11.434 7.067 8.153 1.00 90.88 97 ILE A N 1
ATOM 775 C CA . ILE A 1 97 ? -11.713 5.684 8.549 1.00 90.88 97 ILE A CA 1
ATOM 776 C C . ILE A 1 97 ? -11.152 5.427 9.946 1.00 90.88 97 ILE A C 1
ATOM 778 O O . ILE A 1 97 ? -9.998 5.740 10.250 1.00 90.88 97 ILE A O 1
ATOM 782 N N . GLY A 1 98 ? -11.971 4.824 10.800 1.00 89.75 98 GLY A N 1
ATOM 783 C CA . GLY A 1 98 ? -11.587 4.418 12.142 1.00 89.75 98 GLY A CA 1
ATOM 784 C C . GLY A 1 98 ? -12.024 2.998 12.460 1.00 89.75 98 GLY A C 1
ATOM 785 O O . GLY A 1 98 ? -12.924 2.439 11.834 1.00 89.75 98 GLY A O 1
ATOM 786 N N . ARG A 1 99 ? -11.383 2.412 13.468 1.00 92.12 99 ARG A N 1
ATOM 787 C CA . ARG A 1 99 ? -11.742 1.117 14.038 1.00 92.12 99 ARG A CA 1
ATOM 788 C C . ARG A 1 99 ? -12.390 1.317 15.397 1.00 92.12 99 ARG A C 1
ATOM 790 O O . ARG A 1 99 ? -11.877 2.061 16.237 1.00 92.12 99 ARG A O 1
ATOM 797 N N . VAL A 1 100 ? -13.500 0.627 15.631 1.00 90.75 100 VAL A N 1
ATOM 798 C CA . VAL A 1 100 ? -14.123 0.579 16.956 1.00 90.75 100 VAL A CA 1
ATOM 799 C C . VAL A 1 100 ? -13.194 -0.197 17.883 1.00 90.75 100 VAL A C 1
ATOM 801 O O . VAL A 1 100 ? -12.949 -1.384 17.679 1.00 90.75 100 VAL A O 1
ATOM 804 N N . TYR A 1 101 ? -12.638 0.486 18.879 1.00 87.94 101 TYR A N 1
ATOM 805 C CA . TYR A 1 101 ? -11.584 -0.064 19.726 1.00 87.94 101 TYR A CA 1
ATOM 806 C C . TYR A 1 101 ? -12.141 -0.772 20.960 1.00 87.94 101 TYR A C 1
ATOM 808 O O . TYR A 1 101 ? -11.769 -1.905 21.240 1.00 87.94 101 TYR A O 1
ATOM 816 N N . ARG A 1 102 ? -13.026 -0.107 21.713 1.00 86.50 102 ARG A N 1
ATOM 817 C CA . ARG A 1 102 ? -13.614 -0.670 22.938 1.00 86.50 102 ARG A CA 1
ATOM 818 C C . ARG A 1 102 ? -14.914 0.015 23.331 1.00 86.50 102 ARG A C 1
ATOM 820 O O . ARG A 1 102 ? -15.116 1.187 23.016 1.00 86.50 102 ARG A O 1
ATOM 827 N N . LEU A 1 103 ? -15.735 -0.686 24.108 1.00 85.69 103 LEU A N 1
ATOM 828 C CA . LEU A 1 103 ? -16.858 -0.101 24.845 1.00 85.69 103 LEU A CA 1
ATOM 829 C C . LEU A 1 103 ? -16.368 0.439 26.195 1.00 85.69 103 LEU A C 1
ATOM 831 O O . LEU A 1 103 ? -15.748 -0.283 26.981 1.00 85.69 103 LEU A O 1
ATOM 835 N N . VAL A 1 104 ? -16.661 1.701 26.496 1.00 84.19 104 VAL A N 1
ATOM 836 C CA . VAL A 1 104 ? -16.290 2.307 27.777 1.00 84.19 104 VAL A CA 1
ATOM 837 C C . VAL A 1 104 ? -17.226 1.809 28.876 1.00 84.19 104 VAL A C 1
ATOM 839 O O . VAL A 1 104 ? -18.438 2.013 28.833 1.00 84.19 104 VAL A O 1
ATOM 842 N N . LYS A 1 105 ? -16.657 1.148 29.890 1.00 76.50 105 LYS A N 1
ATOM 843 C CA . LYS A 1 105 ? -17.427 0.474 30.949 1.00 76.50 105 LYS A CA 1
ATOM 844 C C . LYS A 1 105 ? -17.859 1.399 32.096 1.00 76.50 105 LYS A C 1
ATOM 846 O O . LYS A 1 105 ? -18.835 1.089 32.771 1.00 76.50 105 LYS A O 1
ATOM 851 N N . LYS A 1 106 ? -17.144 2.505 32.345 1.00 73.88 106 LYS A N 1
ATOM 852 C CA . LYS A 1 106 ? -17.355 3.403 33.501 1.00 73.88 106 LYS A CA 1
ATOM 853 C C . LYS A 1 106 ? -17.063 4.869 33.146 1.00 73.88 106 LYS A C 1
ATOM 855 O O . LYS A 1 106 ? -16.310 5.138 32.215 1.00 73.88 106 LYS A O 1
ATOM 860 N N . GLY A 1 107 ? -17.617 5.802 33.923 1.00 77.56 107 GLY A N 1
ATOM 861 C CA . GLY A 1 107 ? -17.380 7.247 33.792 1.00 77.56 107 GLY A CA 1
ATOM 862 C C . GLY A 1 107 ? -18.387 7.973 32.892 1.00 77.56 107 GLY A C 1
ATOM 863 O O . GLY A 1 107 ? -19.397 7.401 32.491 1.00 77.56 107 GLY A O 1
ATOM 864 N N . LYS A 1 108 ? -18.105 9.242 32.563 1.00 79.50 108 LYS A N 1
ATOM 865 C CA . LYS A 1 108 ? -19.004 10.125 31.787 1.00 79.50 108 LYS A CA 1
ATOM 866 C C . LYS A 1 108 ? -19.373 9.572 30.400 1.00 79.50 108 LYS A C 1
ATOM 868 O O . LYS A 1 108 ? -20.438 9.884 29.886 1.00 79.50 108 LYS A O 1
ATOM 873 N N . ASN A 1 109 ? -18.521 8.717 29.835 1.00 80.44 109 ASN A N 1
ATOM 874 C CA . ASN A 1 109 ? -18.719 8.088 28.527 1.00 80.44 109 ASN A CA 1
ATOM 875 C C . ASN A 1 109 ? -19.176 6.624 28.642 1.00 80.44 109 ASN A C 1
ATOM 877 O O . ASN A 1 109 ? -19.001 5.856 27.698 1.00 80.44 109 ASN A O 1
ATOM 881 N N . ALA A 1 110 ? -19.701 6.199 29.797 1.00 75.75 110 ALA A N 1
ATOM 882 C CA . ALA A 1 110 ? -20.141 4.823 29.995 1.00 75.75 110 ALA A CA 1
ATOM 883 C C . ALA A 1 110 ? -21.168 4.414 28.926 1.00 75.75 110 ALA A C 1
ATOM 885 O O . ALA A 1 110 ? -22.161 5.101 28.703 1.00 75.75 110 ALA A O 1
ATOM 886 N N . SER A 1 111 ? -20.952 3.252 28.310 1.00 77.94 111 SER A N 1
ATOM 887 C CA . SER A 1 111 ? -21.750 2.708 27.198 1.00 77.94 111 SER A CA 1
ATOM 888 C C . SER A 1 111 ? -21.540 3.390 25.834 1.00 77.94 111 SER A C 1
ATOM 890 O O . SER A 1 111 ? -22.277 3.092 24.896 1.00 77.94 111 SER A O 1
ATOM 892 N N . LEU A 1 112 ? -20.527 4.253 25.690 1.00 86.81 112 LEU A N 1
ATOM 893 C CA . LEU A 1 112 ? -20.051 4.740 24.390 1.00 86.81 112 LEU A CA 1
ATOM 894 C C . LEU A 1 112 ? -18.863 3.914 23.892 1.00 86.81 112 LEU A C 1
ATOM 896 O O . LEU A 1 112 ? -18.055 3.406 24.674 1.00 86.81 112 LEU A O 1
ATOM 900 N N . PHE A 1 113 ? -18.738 3.817 22.576 1.00 88.56 113 PHE A N 1
ATOM 901 C CA . PHE A 1 113 ? -17.611 3.193 21.906 1.00 88.56 113 PHE A CA 1
ATOM 902 C C . PHE A 1 113 ? -16.504 4.200 21.649 1.00 88.56 113 PHE A C 1
ATOM 904 O O . PHE A 1 113 ? -16.755 5.292 21.151 1.00 88.56 113 PHE A O 1
ATOM 911 N N . GLN A 1 114 ? -15.271 3.814 21.946 1.00 90.25 114 GLN A N 1
ATOM 912 C CA . GLN A 1 114 ? -14.096 4.574 21.556 1.00 90.25 114 GLN A CA 1
ATOM 913 C C . GLN A 1 114 ? -13.679 4.187 20.136 1.00 90.25 114 GLN A C 1
ATOM 915 O O . GLN A 1 114 ? -13.543 2.996 19.840 1.00 90.25 114 GLN A O 1
ATOM 920 N N . ILE A 1 115 ? -13.426 5.181 19.287 1.00 91.38 115 ILE A N 1
ATOM 921 C CA . ILE A 1 115 ? -12.833 4.975 17.961 1.00 91.38 115 ILE A CA 1
ATOM 922 C C . ILE A 1 115 ? -11.334 5.247 18.025 1.00 91.38 115 ILE A C 1
ATOM 924 O O . ILE A 1 115 ? -10.886 6.166 18.714 1.00 91.38 115 ILE A O 1
ATOM 928 N N . ARG A 1 116 ? -10.565 4.457 17.276 1.00 89.75 116 ARG A N 1
ATOM 929 C CA . ARG A 1 116 ? -9.188 4.775 16.904 1.00 89.75 116 ARG A CA 1
ATOM 930 C C . ARG A 1 116 ? -9.128 5.006 15.399 1.00 89.75 116 ARG A C 1
ATOM 932 O O . ARG A 1 116 ? -9.491 4.115 14.634 1.00 89.75 116 ARG A O 1
ATOM 939 N N . TRP A 1 117 ? -8.695 6.189 14.985 1.00 89.12 117 TRP A N 1
ATOM 940 C CA . TRP A 1 117 ? -8.500 6.508 13.573 1.00 89.12 117 TRP A CA 1
ATOM 941 C C . TRP A 1 117 ? -7.343 5.694 12.987 1.00 89.12 117 TRP A C 1
ATOM 943 O O . TRP A 1 117 ? -6.380 5.402 13.693 1.00 89.12 117 TRP A O 1
ATOM 953 N N . LEU A 1 118 ? -7.458 5.279 11.724 1.00 84.25 118 LEU A N 1
ATOM 954 C CA . LEU A 1 118 ? -6.377 4.558 11.041 1.00 84.25 118 LEU A CA 1
ATOM 955 C C . LEU A 1 118 ? -5.281 5.513 10.569 1.00 84.25 118 LEU A C 1
ATOM 957 O O . LEU A 1 118 ? -4.101 5.192 10.667 1.00 84.25 118 LEU A O 1
ATOM 961 N N . ASP A 1 119 ? -5.681 6.699 10.121 1.00 78.94 119 ASP A N 1
ATOM 962 C CA . ASP A 1 119 ? -4.771 7.769 9.734 1.00 78.94 119 ASP A CA 1
ATOM 963 C C . ASP A 1 119 ? -3.975 8.267 10.952 1.00 78.94 119 ASP A C 1
ATOM 965 O O . ASP A 1 119 ? -4.550 8.694 11.963 1.00 78.94 119 ASP A O 1
ATOM 969 N N . SER A 1 120 ? -2.646 8.181 10.853 1.00 80.25 120 SER A N 1
ATOM 970 C CA . SER A 1 120 ? -1.700 8.504 11.923 1.00 80.25 120 SER A CA 1
ATOM 971 C C . SER A 1 120 ? -1.808 9.952 12.393 1.00 80.25 120 SER A C 1
ATOM 973 O O . SER A 1 120 ? -1.615 10.205 13.583 1.00 80.25 120 SER A O 1
ATOM 975 N N . GLN A 1 121 ? -2.204 10.883 11.518 1.00 79.00 121 GLN A N 1
ATOM 976 C CA . GLN A 1 121 ? -2.370 12.295 11.875 1.00 79.00 121 GLN A CA 1
ATOM 977 C C . GLN A 1 121 ? -3.454 12.501 12.939 1.00 79.00 121 GLN A C 1
ATOM 979 O O . GLN A 1 121 ? -3.375 13.429 13.743 1.00 79.00 121 GLN A O 1
ATOM 984 N N . PHE A 1 122 ? -4.452 11.614 12.981 1.00 83.25 122 PHE A N 1
ATOM 985 C CA . PHE A 1 122 ? -5.609 11.749 13.861 1.00 83.25 122 PHE A CA 1
ATOM 986 C C . PHE A 1 122 ? -5.614 10.744 15.012 1.00 83.25 122 PHE A C 1
ATOM 988 O O . PHE A 1 122 ? -6.507 10.796 15.851 1.00 83.25 122 PHE A O 1
ATOM 995 N N . GLN A 1 123 ? -4.623 9.853 15.127 1.00 81.31 123 GLN A N 1
ATOM 996 C CA . GLN A 1 123 ? -4.600 8.824 16.179 1.00 81.31 123 GLN A CA 1
ATOM 997 C C . GLN A 1 123 ? -4.574 9.388 17.611 1.00 81.31 123 GLN A C 1
ATOM 999 O O . GLN A 1 123 ? -5.038 8.720 18.538 1.00 81.31 123 GLN A O 1
ATOM 1004 N N . SER A 1 124 ? -4.090 10.619 17.798 1.00 80.38 124 SER A N 1
ATOM 1005 C CA . SER A 1 124 ? -4.131 11.332 19.082 1.00 80.38 124 SER A CA 1
ATOM 1006 C C . SER A 1 124 ? -5.537 11.827 19.459 1.00 80.38 124 SER A C 1
ATOM 1008 O O . SER A 1 124 ? -5.816 12.070 20.636 1.00 80.38 124 SER A O 1
ATOM 1010 N N . ALA A 1 125 ? -6.452 11.942 18.491 1.00 82.25 125 ALA A N 1
ATOM 1011 C CA . ALA A 1 125 ? -7.819 12.390 18.704 1.00 82.25 125 ALA A CA 1
ATOM 1012 C C . ALA A 1 125 ? -8.710 11.227 19.161 1.00 82.25 125 ALA A C 1
ATOM 1014 O O . ALA A 1 125 ? -9.170 10.397 18.376 1.00 82.25 125 ALA A O 1
ATOM 1015 N N . VAL A 1 126 ? -8.978 11.177 20.466 1.00 82.31 126 VAL A N 1
ATOM 1016 C CA . VAL A 1 126 ? -9.842 10.156 21.061 1.00 82.31 126 VAL A CA 1
ATOM 1017 C C . VAL A 1 126 ? -11.304 10.597 21.024 1.00 82.31 126 VAL A C 1
ATOM 1019 O O . VAL A 1 126 ? -11.714 11.479 21.780 1.00 82.31 126 VAL A O 1
ATOM 1022 N N . GLU A 1 127 ? -12.111 9.924 20.202 1.00 87.62 127 GLU A N 1
ATOM 1023 C CA . GLU A 1 127 ? -13.554 10.165 20.118 1.00 87.62 127 GLU A CA 1
ATOM 1024 C C . GLU A 1 127 ? -14.375 9.016 20.704 1.00 87.62 127 GLU A C 1
ATOM 1026 O O . GLU A 1 127 ? -14.001 7.841 20.629 1.00 87.62 127 GLU A O 1
ATOM 1031 N N . HIS A 1 128 ? -15.512 9.384 21.294 1.00 89.69 128 HIS A N 1
ATOM 1032 C CA . HIS A 1 128 ? -16.472 8.464 21.890 1.00 89.69 128 HIS A CA 1
ATOM 1033 C C . HIS A 1 128 ? -17.821 8.624 21.203 1.00 89.69 128 HIS A C 1
ATOM 1035 O O . HIS A 1 128 ? -18.354 9.730 21.139 1.00 89.69 128 HIS A O 1
ATOM 1041 N N . ILE A 1 129 ? -18.383 7.523 20.717 1.00 88.81 129 ILE A N 1
ATOM 1042 C CA . ILE A 1 129 ? -19.595 7.531 19.905 1.00 88.81 129 ILE A CA 1
ATOM 1043 C C . ILE A 1 129 ? -20.633 6.535 20.406 1.00 88.81 129 ILE A C 1
ATOM 1045 O O . ILE A 1 129 ? -20.316 5.522 21.028 1.00 88.81 129 ILE A O 1
ATOM 1049 N N . SER A 1 130 ? -21.901 6.833 20.144 1.00 89.56 130 SER A N 1
ATOM 1050 C CA . SER A 1 130 ? -23.006 5.940 20.484 1.00 89.56 130 SER A CA 1
ATOM 1051 C C . SER A 1 130 ? -23.091 4.756 19.518 1.00 89.56 130 SER A C 1
ATOM 1053 O O . SER A 1 130 ? -22.539 4.780 18.418 1.00 89.56 130 SER A O 1
ATOM 1055 N N . VAL A 1 131 ? -23.844 3.727 19.909 1.00 86.56 131 VAL A N 1
ATOM 1056 C CA . VAL A 1 131 ? -24.146 2.550 19.072 1.00 86.56 131 VAL A CA 1
ATOM 1057 C C . VAL A 1 131 ? -24.704 2.959 17.707 1.00 86.56 131 VAL A C 1
ATOM 1059 O O . VAL A 1 131 ? -24.281 2.442 16.678 1.00 86.56 131 VAL A O 1
ATOM 1062 N N . TRP A 1 132 ? -25.620 3.930 17.699 1.00 86.88 132 TRP A N 1
ATOM 1063 C CA . TRP A 1 132 ? -26.214 4.470 16.478 1.00 86.88 132 TRP A CA 1
ATOM 1064 C C . TRP A 1 132 ? -25.155 5.038 15.529 1.00 86.88 132 TRP A C 1
ATOM 1066 O O . TRP A 1 132 ? -25.160 4.738 14.338 1.00 86.88 132 TRP A O 1
ATOM 1076 N N . MET A 1 133 ? -24.200 5.802 16.064 1.00 88.88 133 MET A N 1
ATOM 1077 C CA . MET A 1 133 ? -23.102 6.354 15.273 1.00 88.88 133 MET A CA 1
ATOM 1078 C C . MET A 1 133 ? -22.167 5.262 14.752 1.00 88.88 133 MET A C 1
ATOM 1080 O O . MET A 1 133 ? -21.688 5.373 13.629 1.00 88.88 133 MET A O 1
ATOM 1084 N N . VAL A 1 134 ? -21.947 4.182 15.512 1.00 87.94 134 VAL A N 1
ATOM 1085 C CA . VAL A 1 134 ? -21.179 3.024 15.028 1.00 87.94 134 VAL A CA 1
ATOM 1086 C C . VAL A 1 134 ? -21.890 2.386 13.838 1.00 87.94 134 VAL A C 1
ATOM 1088 O O . VAL A 1 134 ? -21.277 2.185 12.796 1.00 87.94 134 VAL A O 1
ATOM 1091 N N . GLN A 1 135 ? -23.189 2.108 13.956 1.00 89.25 135 GLN A N 1
ATOM 1092 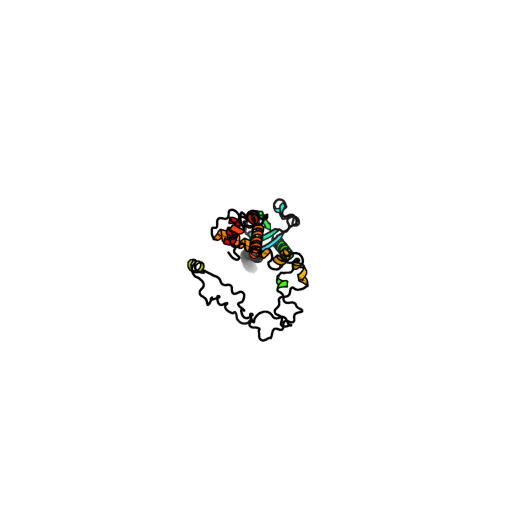C CA . GLN A 1 135 ? -23.976 1.527 12.867 1.00 89.25 135 GLN A CA 1
ATOM 1093 C C . GLN A 1 135 ? -23.999 2.433 11.632 1.00 89.25 135 GLN A C 1
ATOM 1095 O O . GLN A 1 135 ? -23.851 1.949 10.510 1.00 89.25 135 GLN A O 1
ATOM 1100 N N . PHE A 1 136 ? -24.163 3.742 11.830 1.00 90.88 136 PHE A N 1
ATOM 1101 C CA . PHE A 1 136 ? -24.115 4.732 10.760 1.00 90.88 136 PHE A CA 1
ATOM 1102 C C . PHE A 1 136 ? -22.741 4.761 10.076 1.00 90.88 136 PHE A C 1
ATOM 1104 O O . PHE A 1 136 ? -22.657 4.654 8.856 1.00 90.88 136 PHE A O 1
ATOM 1111 N N . GLY A 1 137 ? -21.659 4.790 10.855 1.00 90.19 137 GLY A N 1
ATOM 1112 C CA . GLY A 1 137 ? -20.293 4.737 10.342 1.00 90.19 137 GLY A CA 1
ATOM 1113 C C . GLY A 1 137 ? -19.972 3.435 9.607 1.00 90.19 137 GLY A C 1
ATOM 1114 O O . GLY A 1 137 ? -19.289 3.472 8.588 1.00 90.19 137 GLY A O 1
ATOM 1115 N N . ILE A 1 138 ? -20.491 2.292 10.072 1.00 89.94 138 ILE A N 1
ATOM 1116 C CA . ILE A 1 138 ? -20.372 1.000 9.378 1.00 89.94 138 ILE A CA 1
ATOM 1117 C C . ILE A 1 138 ? -21.097 1.067 8.036 1.00 89.94 138 ILE A C 1
ATOM 1119 O O . ILE A 1 138 ? -20.541 0.645 7.029 1.00 89.94 138 ILE A O 1
ATOM 1123 N N . LYS A 1 139 ? -22.316 1.622 7.990 1.00 91.06 139 LYS A N 1
ATOM 1124 C CA . LYS A 1 139 ? -23.051 1.805 6.729 1.00 91.06 139 LYS A CA 1
ATOM 1125 C C . LYS A 1 139 ? -22.270 2.688 5.761 1.00 91.06 139 LYS A C 1
ATOM 1127 O O . LYS A 1 139 ? -22.126 2.302 4.609 1.00 91.06 139 LYS A O 1
ATOM 1132 N N . ASN A 1 140 ? -21.716 3.806 6.223 1.00 88.44 140 ASN A N 1
ATOM 1133 C CA . ASN A 1 140 ? -20.875 4.675 5.400 1.00 88.44 140 ASN A CA 1
ATOM 1134 C C . ASN A 1 140 ? -19.631 3.946 4.889 1.00 88.44 140 ASN A C 1
ATOM 1136 O O . ASN A 1 140 ? -19.339 4.020 3.702 1.00 88.44 140 ASN A O 1
ATOM 1140 N N . TYR A 1 141 ? -18.933 3.205 5.753 1.00 86.12 141 TYR A N 1
ATOM 1141 C CA . TYR A 1 141 ? -17.770 2.405 5.367 1.00 86.12 141 TYR A CA 1
ATOM 1142 C C . TYR A 1 141 ? -18.139 1.342 4.327 1.00 86.12 141 TYR A C 1
ATOM 1144 O O . TYR A 1 141 ? -17.452 1.188 3.322 1.00 86.12 141 TYR A O 1
ATOM 1152 N N . ILE A 1 142 ? -19.262 0.651 4.525 1.00 82.94 142 ILE A N 1
ATOM 1153 C CA . ILE A 1 142 ? -19.802 -0.317 3.571 1.00 82.94 142 ILE A CA 1
ATOM 1154 C C . ILE A 1 142 ? -20.143 0.366 2.246 1.00 82.94 142 ILE A C 1
ATOM 1156 O O . ILE A 1 142 ? -19.792 -0.155 1.203 1.00 82.94 142 ILE A O 1
ATOM 1160 N N . VAL A 1 143 ? -20.802 1.524 2.248 1.00 82.12 143 VAL A N 1
ATOM 1161 C CA . VAL A 1 143 ? -21.128 2.260 1.016 1.00 82.12 143 VAL A CA 1
ATOM 1162 C C . VAL A 1 143 ? -19.854 2.718 0.303 1.00 82.12 143 VAL A C 1
ATOM 1164 O O . VAL A 1 143 ? -19.738 2.520 -0.899 1.00 82.12 143 VAL A O 1
ATOM 1167 N N . LEU A 1 144 ? -18.868 3.242 1.030 1.00 72.88 144 LEU A N 1
ATOM 1168 C CA . LEU A 1 144 ? -17.566 3.632 0.476 1.00 72.88 144 LEU A CA 1
ATOM 1169 C C . LEU A 1 144 ? -16.817 2.464 -0.151 1.00 72.88 144 LEU A C 1
ATOM 1171 O O . LEU A 1 144 ? -16.194 2.626 -1.191 1.00 72.88 144 LEU A O 1
ATOM 1175 N N . THR A 1 145 ? -16.887 1.291 0.473 1.00 67.69 145 THR A N 1
ATOM 1176 C CA . THR A 1 145 ? -16.240 0.075 -0.032 1.00 67.69 145 THR A CA 1
ATOM 1177 C C . THR A 1 145 ? -17.075 -0.655 -1.085 1.00 67.69 145 THR A C 1
ATOM 1179 O O . THR A 1 145 ? -16.521 -1.434 -1.850 1.00 67.69 145 THR A O 1
ATOM 1182 N N . ARG A 1 146 ? -18.390 -0.403 -1.161 1.00 62.25 146 ARG A N 1
ATOM 1183 C CA . ARG A 1 146 ? -19.303 -0.994 -2.156 1.00 62.25 146 ARG A CA 1
ATOM 1184 C C . ARG A 1 146 ? -19.477 -0.148 -3.420 1.00 62.25 146 ARG A C 1
ATOM 1186 O O . ARG A 1 146 ? -19.978 -0.675 -4.409 1.00 62.25 146 ARG A O 1
ATOM 1193 N N . VAL A 1 147 ? -19.135 1.142 -3.425 1.00 47.94 147 VAL A N 1
ATOM 1194 C CA . VAL A 1 147 ? -19.424 2.030 -4.566 1.00 47.94 147 VAL A CA 1
ATOM 1195 C C . VAL A 1 147 ? -18.238 2.140 -5.537 1.00 47.94 147 VAL A C 1
ATOM 1197 O O . VAL A 1 147 ? -17.249 2.811 -5.267 1.00 47.94 147 VAL A O 1
ATOM 1200 N N . LYS A 1 148 ? -18.456 1.531 -6.716 1.00 46.28 148 LYS A N 1
ATOM 1201 C CA . LYS A 1 148 ? -17.966 1.851 -8.078 1.00 46.28 148 LYS A CA 1
ATOM 1202 C C . LYS A 1 148 ? -16.454 1.885 -8.348 1.00 46.28 148 LYS A C 1
ATOM 1204 O O . LYS A 1 148 ? -15.977 2.714 -9.112 1.00 46.28 148 LYS A O 1
ATOM 1209 N N . ASN A 1 149 ? -15.724 0.903 -7.854 1.00 45.66 149 ASN A N 1
ATOM 1210 C CA . ASN A 1 149 ? -14.723 0.251 -8.702 1.00 45.66 149 ASN A CA 1
ATOM 1211 C C . ASN A 1 149 ? -15.174 -1.210 -8.803 1.00 45.66 149 ASN A C 1
ATOM 1213 O O . ASN A 1 149 ? -15.745 -1.688 -7.814 1.00 45.66 149 ASN A O 1
ATOM 1217 N N . PRO A 1 150 ? -15.046 -1.906 -9.948 1.00 44.91 150 PRO A N 1
ATOM 1218 C CA . PRO A 1 150 ? -15.413 -3.306 -9.999 1.00 44.91 150 PRO A CA 1
ATOM 1219 C C . PRO A 1 150 ? -14.610 -3.977 -8.897 1.00 44.91 150 PRO A C 1
ATOM 1221 O O . PRO A 1 150 ? -13.389 -3.834 -8.824 1.00 44.91 150 PRO A O 1
ATOM 1224 N N . ASP A 1 151 ? -15.342 -4.618 -7.993 1.00 50.59 151 ASP A N 1
ATOM 1225 C CA . ASP A 1 151 ? -14.838 -5.614 -7.069 1.00 50.59 151 ASP A CA 1
ATOM 1226 C C . ASP A 1 151 ? -13.768 -6.379 -7.856 1.00 50.59 151 ASP A C 1
ATOM 1228 O O . ASP A 1 151 ? -14.091 -6.965 -8.884 1.00 50.59 151 ASP A O 1
ATOM 1232 N N . TRP A 1 152 ? -12.488 -6.293 -7.494 1.00 46.53 152 TRP A N 1
ATOM 1233 C CA . TRP A 1 152 ? -11.421 -7.006 -8.218 1.00 46.53 152 TRP A CA 1
ATOM 1234 C C . TRP A 1 152 ? -11.760 -8.503 -8.322 1.00 46.53 152 TRP A C 1
ATOM 1236 O O . TRP A 1 152 ? -11.354 -9.185 -9.250 1.00 46.53 152 TRP A O 1
ATOM 1246 N N . ARG A 1 153 ? -12.621 -8.985 -7.420 1.00 44.06 153 ARG A N 1
ATOM 1247 C CA . ARG A 1 153 ? -13.287 -10.286 -7.440 1.00 44.06 153 ARG A CA 1
ATOM 1248 C C . ARG A 1 153 ? -14.106 -10.561 -8.709 1.00 44.06 153 ARG A C 1
ATOM 1250 O O . ARG A 1 153 ? -14.242 -11.718 -9.064 1.00 44.06 153 ARG A O 1
ATOM 1257 N N . ILE A 1 154 ? -14.640 -9.550 -9.399 1.00 48.91 154 ILE A N 1
ATOM 1258 C CA . ILE A 1 154 ? -15.294 -9.658 -10.718 1.00 48.91 154 ILE A CA 1
ATOM 1259 C C . ILE A 1 154 ? -14.273 -10.003 -11.806 1.00 48.91 154 ILE A C 1
ATOM 1261 O O . ILE A 1 154 ? -14.616 -10.761 -12.704 1.00 48.91 154 ILE A O 1
ATOM 1265 N N . LEU A 1 155 ? -13.024 -9.523 -11.711 1.00 44.81 155 LEU A N 1
ATOM 1266 C CA . LEU A 1 155 ? -11.957 -9.939 -12.636 1.00 44.81 155 LEU A CA 1
ATOM 1267 C C . LEU A 1 155 ? -11.656 -11.441 -12.512 1.00 44.81 155 LEU A C 1
ATOM 1269 O O . LEU A 1 155 ? -11.176 -12.044 -13.463 1.00 44.81 155 LEU A O 1
ATOM 1273 N N . VAL A 1 156 ? -11.966 -12.033 -11.354 1.00 43.53 156 VAL A N 1
ATOM 1274 C CA . VAL A 1 156 ? -11.738 -13.453 -11.041 1.00 43.53 156 VAL A CA 1
ATOM 1275 C C . VAL A 1 156 ? -13.027 -14.288 -11.125 1.00 43.53 156 VAL A C 1
ATOM 1277 O O . VAL A 1 156 ? -12.981 -15.502 -10.953 1.00 43.53 156 VAL A O 1
ATOM 1280 N N . ARG A 1 157 ? -14.200 -13.679 -11.363 1.00 45.34 157 ARG A N 1
ATOM 1281 C CA . ARG A 1 157 ? -15.457 -14.431 -11.500 1.00 45.34 157 ARG A CA 1
ATOM 1282 C C . ARG A 1 157 ? -15.586 -14.976 -12.927 1.00 45.34 157 ARG A C 1
ATOM 1284 O O . ARG A 1 157 ? -15.475 -14.184 -13.866 1.00 45.34 157 ARG A O 1
ATOM 1291 N N . PRO A 1 158 ? -15.875 -16.277 -13.104 1.00 45.59 158 PRO A N 1
ATOM 1292 C CA . PRO A 1 158 ? -16.187 -16.826 -14.419 1.00 45.59 158 PRO A CA 1
ATOM 1293 C C . PRO A 1 158 ? -17.364 -16.077 -15.065 1.00 45.59 158 PRO A C 1
ATOM 1295 O O . PRO A 1 158 ? -18.233 -15.548 -14.365 1.00 45.59 158 PRO A O 1
ATOM 1298 N N . ASP A 1 159 ? -17.348 -15.942 -16.393 1.00 50.31 159 ASP A N 1
ATOM 1299 C CA . ASP A 1 159 ? -18.439 -15.307 -17.139 1.00 50.31 159 ASP A CA 1
ATOM 1300 C C . ASP A 1 159 ? -19.699 -16.188 -17.064 1.00 50.31 159 ASP A C 1
ATOM 1302 O O . ASP A 1 159 ? -19.587 -17.388 -17.278 1.00 50.31 159 ASP A O 1
ATOM 1306 N N . PRO A 1 160 ? -20.897 -15.648 -16.775 1.00 50.59 160 PRO A N 1
ATOM 1307 C CA . PRO A 1 160 ? -22.134 -16.435 -16.803 1.00 50.59 160 PRO A CA 1
ATOM 1308 C C . PRO A 1 160 ? -22.527 -16.925 -18.208 1.00 50.59 160 PRO A C 1
ATOM 1310 O O . PRO A 1 160 ? -23.456 -17.719 -18.319 1.00 50.59 160 PRO A O 1
ATOM 1313 N N . THR A 1 161 ? -21.874 -16.425 -19.261 1.00 54.12 161 THR A N 1
ATOM 1314 C CA . THR A 1 161 ? -22.074 -16.857 -20.655 1.00 54.12 161 THR A CA 1
ATOM 1315 C C . THR A 1 161 ? -21.125 -17.988 -21.060 1.00 54.12 161 THR A C 1
ATOM 1317 O O . THR A 1 161 ? -21.348 -18.624 -22.087 1.00 54.12 161 THR A O 1
ATOM 1320 N N . ASP A 1 162 ? -20.078 -18.237 -20.268 1.00 47.44 162 ASP A N 1
ATOM 1321 C CA . ASP A 1 162 ? -19.211 -19.394 -20.449 1.00 47.44 162 ASP A CA 1
ATOM 1322 C C . ASP A 1 162 ? -19.924 -20.595 -19.807 1.00 47.44 162 ASP A C 1
ATOM 1324 O O . ASP A 1 162 ? -20.039 -20.680 -18.582 1.00 47.44 162 ASP A O 1
ATOM 1328 N N . GLU A 1 163 ? -20.451 -21.514 -20.623 1.00 45.50 163 GLU A N 1
ATOM 1329 C CA . GLU A 1 163 ? -20.849 -22.838 -20.138 1.00 45.50 163 GLU A CA 1
ATOM 1330 C C . GLU A 1 163 ? -19.580 -23.554 -19.678 1.00 45.50 163 GLU A C 1
ATOM 1332 O O . GLU A 1 163 ? -18.766 -24.017 -20.477 1.00 45.50 163 GLU A O 1
ATOM 1337 N N . ILE A 1 164 ? -19.376 -23.562 -18.363 1.00 45.41 164 ILE A N 1
ATOM 1338 C CA . ILE A 1 164 ? -18.307 -24.326 -17.741 1.00 45.41 164 ILE A CA 1
ATOM 1339 C C . ILE A 1 164 ? -18.782 -25.773 -17.702 1.00 45.41 164 ILE A C 1
ATOM 1341 O O . ILE A 1 164 ? -19.593 -26.140 -16.851 1.00 45.41 164 ILE A O 1
ATOM 1345 N N . ASP A 1 165 ? -18.298 -26.570 -18.648 1.00 44.62 165 ASP A N 1
ATOM 1346 C CA . ASP A 1 165 ? -18.480 -28.014 -18.632 1.00 44.62 165 ASP A CA 1
ATOM 1347 C C . ASP A 1 165 ? -17.528 -28.592 -17.581 1.00 44.62 165 ASP A C 1
ATOM 1349 O O . ASP A 1 165 ? -16.350 -28.854 -17.830 1.00 44.62 165 ASP A O 1
ATOM 1353 N N . PHE A 1 166 ? -18.010 -28.667 -16.344 1.00 39.00 166 PHE A N 1
ATOM 1354 C CA . PHE A 1 166 ? -17.374 -29.505 -15.345 1.00 39.00 166 PHE A CA 1
ATOM 1355 C C . PHE A 1 166 ? -17.798 -30.932 -15.670 1.00 39.00 166 PHE A C 1
ATOM 1357 O O . PHE A 1 166 ? -18.940 -31.301 -15.394 1.00 39.00 166 PHE A O 1
ATOM 1364 N N . GLU A 1 167 ? -16.893 -31.729 -16.241 1.00 41.69 167 GLU A N 1
ATOM 1365 C CA . GLU A 1 167 ? -17.039 -33.183 -16.223 1.00 41.69 167 GLU A CA 1
ATOM 1366 C C . GLU A 1 167 ? -17.369 -33.570 -14.771 1.00 41.69 167 GLU A C 1
ATOM 1368 O O . GLU A 1 167 ? -16.595 -33.309 -13.847 1.00 41.69 167 GLU A O 1
ATOM 1373 N N . GLU A 1 168 ? -18.564 -34.127 -14.553 1.00 45.78 168 GLU A N 1
ATOM 1374 C CA . GLU A 1 168 ? -19.180 -34.369 -13.233 1.00 45.78 168 GLU A CA 1
ATOM 1375 C C . GLU A 1 168 ? -18.343 -35.321 -12.344 1.00 45.78 168 GLU A C 1
ATOM 1377 O O . GLU A 1 168 ? -18.673 -35.576 -11.186 1.00 45.78 168 GLU A O 1
ATOM 1382 N N . ASN A 1 169 ? -17.233 -35.823 -12.890 1.00 43.22 169 ASN A N 1
ATOM 1383 C CA . ASN A 1 169 ? -16.291 -36.742 -12.282 1.00 43.22 169 ASN A CA 1
ATOM 1384 C C . ASN A 1 169 ? -15.024 -36.071 -11.704 1.00 43.22 169 ASN A C 1
ATOM 1386 O O . ASN A 1 169 ? -14.284 -36.747 -10.998 1.00 43.22 169 ASN A O 1
ATOM 1390 N N . ASP A 1 170 ? -14.801 -34.767 -11.932 1.00 42.00 170 ASP A N 1
ATOM 1391 C CA . ASP A 1 170 ? -13.627 -34.021 -11.426 1.00 42.00 170 ASP A CA 1
ATOM 1392 C C . ASP A 1 170 ? -13.941 -33.174 -10.170 1.00 42.00 170 ASP A C 1
ATOM 1394 O O . ASP A 1 170 ? -13.213 -32.250 -9.795 1.00 42.00 170 ASP A O 1
ATOM 1398 N N . LEU A 1 171 ? -15.038 -33.487 -9.473 1.00 39.59 171 LEU A N 1
ATOM 1399 C CA . LEU A 1 171 ? -15.360 -32.933 -8.155 1.00 39.59 171 LEU A CA 1
ATOM 1400 C C . LEU A 1 171 ? -14.533 -33.616 -7.054 1.00 39.59 171 LEU A C 1
ATOM 1402 O O . LEU A 1 171 ? -15.080 -34.222 -6.133 1.00 39.59 171 LEU A O 1
ATOM 1406 N N . ASP A 1 172 ? -13.216 -33.423 -7.082 1.00 40.22 172 ASP A N 1
ATOM 1407 C CA . ASP A 1 172 ? -12.301 -33.805 -5.995 1.00 40.22 172 ASP A CA 1
ATOM 1408 C C . ASP A 1 172 ? -12.335 -32.783 -4.833 1.00 40.22 172 ASP A C 1
ATOM 1410 O O . ASP A 1 172 ? -11.348 -32.447 -4.192 1.00 40.22 172 ASP A O 1
ATOM 1414 N N . CYS A 1 173 ? -13.522 -32.236 -4.542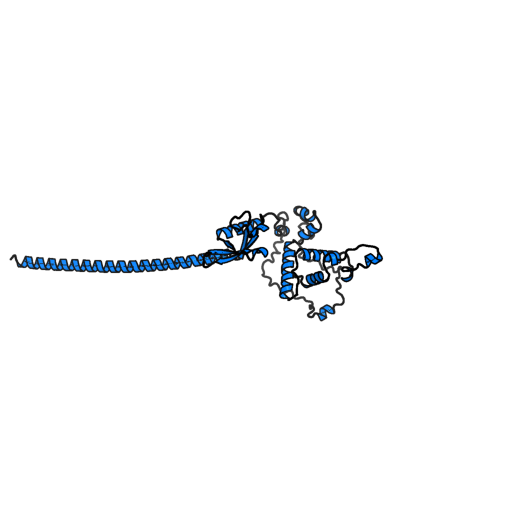 1.00 35.44 173 CYS A N 1
ATOM 1415 C CA . CYS A 1 173 ? -13.775 -31.352 -3.396 1.00 35.44 173 CYS A CA 1
ATOM 1416 C C . CYS A 1 173 ? -14.307 -32.130 -2.184 1.00 35.44 173 CYS A C 1
ATOM 1418 O O . CYS A 1 173 ? -15.156 -31.640 -1.430 1.00 35.44 173 CYS A O 1
ATOM 1420 N N . LYS A 1 174 ? -13.827 -33.361 -2.009 1.00 40.56 174 LYS A N 1
ATOM 1421 C CA . LYS A 1 174 ? -14.005 -34.155 -0.797 1.00 40.56 174 LYS A CA 1
ATOM 1422 C C . LYS A 1 174 ? -12.723 -34.909 -0.490 1.00 40.56 174 LYS A C 1
ATOM 1424 O O . LYS A 1 174 ? -12.713 -36.121 -0.559 1.00 40.56 174 LYS A O 1
ATOM 1429 N N . ASP A 1 175 ? -11.691 -34.171 -0.128 1.00 35.84 175 ASP A N 1
ATOM 1430 C CA . ASP A 1 175 ? -10.926 -34.457 1.073 1.00 35.84 175 ASP A CA 1
ATOM 1431 C C . ASP A 1 175 ? -10.203 -33.175 1.478 1.00 35.84 175 ASP A C 1
ATOM 1433 O O . ASP A 1 175 ? -9.798 -32.355 0.655 1.00 35.84 175 ASP A O 1
ATOM 1437 N N . GLU A 1 176 ? -10.138 -32.946 2.783 1.00 43.53 176 GLU A N 1
ATOM 1438 C CA . GLU A 1 176 ? -9.245 -31.969 3.386 1.00 43.53 176 GLU A CA 1
ATOM 1439 C C . GLU A 1 176 ? -7.831 -32.507 3.118 1.00 43.53 176 GLU A C 1
ATOM 1441 O O . GLU A 1 176 ? -7.262 -33.210 3.952 1.00 43.53 176 GLU A O 1
ATOM 1446 N N . GLU A 1 177 ? -7.302 -32.283 1.907 1.00 39.84 177 GLU A N 1
ATOM 1447 C CA . GLU A 1 177 ? -5.899 -32.548 1.615 1.00 39.84 177 GLU A CA 1
ATOM 1448 C C . GLU A 1 177 ? -5.113 -31.705 2.609 1.00 39.84 177 GLU A C 1
ATOM 1450 O O . GLU A 1 177 ? -5.047 -30.473 2.536 1.00 39.84 177 GLU A O 1
ATOM 1455 N N . VAL A 1 178 ? -4.585 -32.396 3.615 1.00 43.88 178 VAL A N 1
ATOM 1456 C CA . VAL A 1 178 ? -3.509 -31.920 4.460 1.00 43.88 178 VAL A CA 1
ATOM 1457 C C . VAL A 1 178 ? -2.478 -31.382 3.487 1.00 43.88 178 VAL A C 1
ATOM 1459 O O . VAL A 1 178 ? -1.831 -32.166 2.803 1.00 43.88 178 VAL A O 1
ATOM 1462 N N . LEU A 1 179 ? -2.401 -30.054 3.368 1.00 38.25 179 LEU A N 1
ATOM 1463 C CA . LEU A 1 179 ? -1.389 -29.391 2.562 1.00 38.25 179 LEU A CA 1
ATOM 1464 C C . LEU A 1 179 ? -0.049 -29.916 3.060 1.00 38.25 179 LEU A C 1
ATOM 1466 O O . LEU A 1 179 ? 0.414 -29.532 4.138 1.00 38.25 179 LEU A O 1
ATOM 1470 N N . GLU A 1 180 ? 0.523 -30.854 2.313 1.00 43.69 180 GLU A N 1
ATOM 1471 C CA . GLU A 1 180 ? 1.839 -31.372 2.605 1.00 43.69 180 GLU A CA 1
ATOM 1472 C C . GLU A 1 180 ? 2.774 -30.173 2.491 1.00 43.69 180 GLU A C 1
ATOM 1474 O O . GLU A 1 180 ? 2.753 -29.429 1.503 1.00 43.69 180 GLU A O 1
ATOM 1479 N N . ALA A 1 181 ? 3.513 -29.900 3.567 1.00 44.00 181 ALA A N 1
ATOM 1480 C CA . ALA A 1 181 ? 4.512 -28.851 3.537 1.00 44.00 181 ALA A CA 1
ATOM 1481 C C . ALA A 1 181 ? 5.417 -29.142 2.341 1.00 44.00 181 ALA A C 1
ATOM 1483 O O . ALA A 1 181 ? 5.928 -30.251 2.230 1.00 44.00 181 ALA A O 1
ATOM 1484 N N . PHE A 1 182 ? 5.556 -28.165 1.443 1.00 42.94 182 PHE A N 1
ATOM 1485 C CA . PHE A 1 182 ? 6.432 -28.267 0.285 1.00 42.94 182 PHE A CA 1
ATOM 1486 C C . PHE A 1 182 ? 7.812 -28.742 0.751 1.00 42.94 182 PHE A C 1
ATOM 1488 O O . PHE A 1 182 ? 8.541 -27.979 1.388 1.00 42.94 182 PHE A O 1
ATOM 1495 N N . ASP A 1 183 ? 8.125 -30.009 0.479 1.00 47.31 183 ASP A N 1
ATOM 1496 C CA . ASP A 1 183 ? 9.428 -30.606 0.732 1.00 47.31 183 ASP A CA 1
ATOM 1497 C C . ASP A 1 183 ? 10.205 -30.530 -0.583 1.00 47.31 183 ASP A C 1
ATOM 1499 O O . ASP A 1 183 ? 9.919 -31.289 -1.518 1.00 47.31 183 ASP A O 1
ATOM 1503 N N . PRO A 1 184 ? 11.114 -29.555 -0.735 1.00 43.78 184 PRO A N 1
ATOM 1504 C CA . PRO A 1 184 ? 11.936 -29.483 -1.922 1.00 43.78 184 PRO A CA 1
ATOM 1505 C C . PRO A 1 184 ? 12.771 -30.762 -1.976 1.00 43.78 184 PRO A C 1
ATOM 1507 O O . PRO A 1 184 ? 13.669 -30.982 -1.170 1.00 43.78 184 PRO A O 1
ATOM 1510 N N . THR A 1 185 ? 12.483 -31.609 -2.964 1.00 54.06 185 THR A N 1
ATOM 1511 C CA . THR A 1 185 ? 13.220 -32.858 -3.221 1.00 54.06 185 THR A CA 1
ATOM 1512 C C . THR A 1 185 ? 14.712 -32.596 -3.488 1.00 54.06 185 THR A C 1
ATOM 1514 O O . THR A 1 185 ? 15.537 -33.508 -3.444 1.00 54.06 185 THR A O 1
ATOM 1517 N N . GLU A 1 186 ? 15.071 -31.335 -3.734 1.00 58.84 186 GLU A N 1
ATOM 1518 C CA . GLU A 1 186 ? 16.431 -30.835 -3.853 1.00 58.84 186 GLU A CA 1
ATOM 1519 C C . GLU A 1 186 ? 16.839 -30.076 -2.583 1.00 58.84 186 GLU A C 1
ATOM 1521 O O . GLU A 1 186 ? 16.154 -29.157 -2.133 1.00 58.84 186 GLU A O 1
ATOM 1526 N N . LEU A 1 187 ? 17.988 -30.456 -2.017 1.00 53.91 187 LEU A N 1
ATOM 1527 C CA . LEU A 1 187 ? 18.557 -29.827 -0.827 1.00 53.91 187 LEU A CA 1
ATOM 1528 C C . LEU A 1 187 ? 18.736 -28.322 -1.059 1.00 53.91 187 LEU A C 1
ATOM 1530 O O . LEU A 1 187 ? 19.593 -27.896 -1.836 1.00 53.91 187 LEU A O 1
ATOM 1534 N N . LEU A 1 188 ? 17.939 -27.515 -0.359 1.00 57.28 188 LEU A N 1
ATOM 1535 C CA . LEU A 1 188 ? 18.127 -26.071 -0.339 1.00 57.28 188 LEU A CA 1
ATOM 1536 C C . LEU A 1 188 ? 19.461 -25.738 0.348 1.00 57.28 188 LEU A C 1
ATOM 1538 O O . LEU A 1 188 ? 19.783 -26.355 1.367 1.00 57.28 188 LEU A O 1
ATOM 1542 N N . PRO A 1 189 ? 20.225 -24.752 -0.157 1.00 58.38 189 PRO A N 1
ATOM 1543 C CA . PRO A 1 189 ? 21.434 -24.284 0.509 1.00 58.38 189 PRO A CA 1
ATOM 1544 C C . PRO A 1 189 ? 21.127 -23.891 1.957 1.00 58.38 189 PRO A C 1
ATOM 1546 O O . PRO A 1 189 ? 20.238 -23.079 2.220 1.00 58.38 189 PRO A O 1
ATOM 1549 N N . THR A 1 190 ? 21.863 -24.463 2.904 1.00 68.38 190 THR A N 1
ATOM 1550 C CA . THR A 1 190 ? 21.619 -24.289 4.347 1.00 68.38 190 THR A CA 1
ATOM 1551 C C . THR A 1 190 ? 22.500 -23.208 4.967 1.00 68.38 190 THR A C 1
ATOM 1553 O O . THR A 1 190 ? 22.312 -22.835 6.128 1.00 68.38 190 THR A O 1
ATOM 1556 N N . SER A 1 191 ? 23.457 -22.672 4.203 1.00 65.88 191 SER A N 1
ATOM 1557 C CA . SER A 1 191 ? 24.379 -21.642 4.674 1.00 65.88 191 SER A CA 1
ATOM 1558 C C . SER A 1 191 ? 24.666 -20.570 3.627 1.00 65.88 191 SER A C 1
ATOM 1560 O O . SER A 1 191 ? 24.646 -20.807 2.421 1.00 65.88 191 SER A O 1
ATOM 1562 N N . LEU A 1 192 ? 24.998 -19.369 4.107 1.00 55.59 192 LEU A N 1
ATOM 1563 C CA . LEU A 1 192 ? 25.393 -18.243 3.259 1.00 55.59 192 LEU A CA 1
ATOM 1564 C C . LEU A 1 192 ? 26.625 -18.581 2.400 1.00 55.59 192 LEU A C 1
ATOM 1566 O O . LEU A 1 192 ? 26.678 -18.197 1.240 1.00 55.59 192 LEU A O 1
ATOM 1570 N N . ALA A 1 193 ? 27.565 -19.362 2.939 1.00 71.69 193 ALA A N 1
ATOM 1571 C CA . ALA A 1 193 ? 28.756 -19.798 2.215 1.00 71.69 193 ALA A CA 1
ATOM 1572 C C . ALA A 1 193 ? 28.426 -20.717 1.024 1.00 71.69 193 ALA A C 1
ATOM 1574 O O . ALA A 1 193 ? 29.080 -20.631 -0.012 1.00 71.69 193 ALA A O 1
ATOM 1575 N N . GLU A 1 194 ? 27.404 -21.574 1.146 1.00 72.56 194 GLU A N 1
ATOM 1576 C CA . GLU A 1 194 ? 26.924 -22.411 0.037 1.00 72.56 194 GLU A CA 1
ATOM 1577 C C . GLU A 1 194 ? 26.266 -21.566 -1.053 1.00 72.56 194 GLU A C 1
ATOM 1579 O O . GLU A 1 194 ? 26.522 -21.791 -2.233 1.00 72.56 194 GLU A O 1
ATOM 1584 N N . VAL A 1 195 ? 25.476 -20.558 -0.666 1.00 62.53 195 VAL A N 1
ATOM 1585 C CA . VAL A 1 195 ? 24.856 -19.615 -1.609 1.00 62.53 195 VAL A CA 1
ATOM 1586 C C . VAL A 1 195 ? 25.921 -18.794 -2.345 1.00 62.53 195 VAL A C 1
ATOM 1588 O O . VAL A 1 195 ? 25.853 -18.643 -3.561 1.00 62.53 195 VAL A O 1
ATOM 1591 N N . GLU A 1 196 ? 26.935 -18.302 -1.633 1.00 57.62 196 GLU A N 1
ATOM 1592 C CA . GLU A 1 196 ? 28.038 -17.509 -2.196 1.00 57.62 196 GLU A CA 1
ATOM 1593 C C . GLU A 1 196 ? 28.997 -18.337 -3.072 1.00 57.62 196 GLU A C 1
ATOM 1595 O O . GLU A 1 196 ? 29.699 -17.784 -3.921 1.00 57.62 196 GLU A O 1
ATOM 1600 N N . ALA A 1 197 ? 29.013 -19.665 -2.913 1.00 70.44 197 ALA A N 1
ATOM 1601 C CA . ALA A 1 197 ? 29.773 -20.577 -3.765 1.00 70.44 197 ALA A CA 1
ATOM 1602 C C . ALA A 1 197 ? 29.091 -20.863 -5.119 1.00 70.44 197 ALA A C 1
ATOM 1604 O O . ALA A 1 197 ? 29.736 -21.420 -6.018 1.00 70.44 197 ALA A O 1
ATOM 1605 N N . ILE A 1 198 ? 27.822 -20.472 -5.304 1.00 65.56 198 ILE A N 1
ATOM 1606 C CA . ILE A 1 198 ? 27.099 -20.616 -6.575 1.00 65.56 198 ILE A CA 1
ATOM 1607 C C . ILE A 1 198 ? 27.694 -19.636 -7.592 1.00 65.56 198 ILE A C 1
ATOM 1609 O O . ILE A 1 198 ? 27.350 -18.459 -7.652 1.00 65.56 198 ILE A O 1
ATOM 1613 N N . ARG A 1 199 ? 28.615 -20.141 -8.418 1.00 52.09 199 ARG A N 1
ATOM 1614 C CA . ARG A 1 199 ? 29.339 -19.347 -9.425 1.00 52.09 199 ARG A CA 1
ATOM 1615 C C . ARG A 1 199 ? 28.516 -18.995 -10.668 1.00 52.09 199 ARG A C 1
ATOM 1617 O O . ARG A 1 199 ? 28.894 -18.070 -11.380 1.00 52.09 199 ARG A O 1
ATOM 1624 N N . SER A 1 200 ? 27.417 -19.702 -10.939 1.00 48.09 200 SER A N 1
ATOM 1625 C CA . SER A 1 200 ? 26.481 -19.362 -12.019 1.00 48.09 200 SER A CA 1
ATOM 1626 C C . SER A 1 200 ? 25.082 -19.907 -11.743 1.00 48.09 200 SER A C 1
ATOM 1628 O O . SER A 1 200 ? 24.931 -21.101 -11.488 1.00 48.09 200 SER A O 1
ATOM 1630 N N . MET A 1 201 ? 24.060 -19.063 -11.880 1.00 44.56 201 MET A N 1
ATOM 1631 C CA . MET A 1 201 ? 22.672 -19.499 -12.051 1.00 44.56 201 MET A CA 1
ATOM 1632 C C . MET A 1 201 ? 22.376 -19.536 -13.550 1.00 44.56 201 MET A C 1
ATOM 1634 O O . MET A 1 201 ? 22.211 -18.495 -14.183 1.00 44.56 201 MET A O 1
ATOM 1638 N N . HIS A 1 202 ? 22.353 -20.729 -14.140 1.00 44.41 202 HIS A N 1
ATOM 1639 C CA . HIS A 1 202 ? 21.925 -20.893 -15.526 1.00 44.41 202 HIS A CA 1
ATOM 1640 C C . HIS A 1 202 ? 20.400 -20.987 -15.567 1.00 44.41 202 HIS A C 1
ATOM 1642 O O . HIS A 1 202 ? 19.826 -22.059 -15.395 1.00 44.41 202 HIS A O 1
ATOM 1648 N N . PHE A 1 203 ? 19.737 -19.856 -15.804 1.00 44.03 203 PHE A N 1
ATOM 1649 C CA . PHE A 1 203 ? 18.329 -19.855 -16.186 1.00 44.03 203 PHE A CA 1
ATOM 1650 C C . PHE A 1 203 ? 18.228 -20.378 -17.617 1.00 44.03 203 PHE A C 1
ATOM 1652 O O . PHE A 1 203 ? 18.544 -19.679 -18.581 1.00 44.03 203 PHE A O 1
ATOM 1659 N N . VAL A 1 204 ? 17.826 -21.637 -17.766 1.00 43.09 204 VAL A N 1
ATOM 1660 C CA . VAL A 1 204 ? 17.548 -22.215 -19.080 1.00 43.09 204 VAL A CA 1
ATOM 1661 C C . VAL A 1 204 ? 16.180 -21.696 -19.519 1.00 43.09 204 VAL A C 1
ATOM 1663 O O . VAL A 1 204 ? 15.155 -22.306 -19.239 1.00 43.09 204 VAL A O 1
ATOM 1666 N N . ALA A 1 205 ? 16.155 -20.550 -20.206 1.00 43.88 205 ALA A N 1
ATOM 1667 C CA . ALA A 1 205 ? 14.925 -19.979 -20.768 1.00 43.88 205 ALA A CA 1
ATOM 1668 C C . ALA A 1 205 ? 14.223 -20.933 -21.759 1.00 43.88 205 ALA A C 1
ATOM 1670 O O . ALA A 1 205 ? 13.033 -20.795 -22.017 1.00 43.88 205 ALA A O 1
ATOM 1671 N N . SER A 1 206 ? 14.960 -21.911 -22.297 1.00 43.41 206 SER A N 1
ATOM 1672 C CA . SER A 1 206 ? 14.477 -22.961 -23.198 1.00 43.41 206 SER A CA 1
ATOM 1673 C C . SER A 1 206 ? 14.080 -24.261 -22.489 1.00 43.41 206 SER A C 1
ATOM 1675 O O . SER A 1 206 ? 13.920 -25.284 -23.150 1.00 43.41 206 SER A O 1
ATOM 1677 N N . GLY A 1 207 ? 13.996 -24.271 -21.156 1.00 44.19 207 GLY A N 1
ATOM 1678 C CA . GLY A 1 207 ? 13.450 -25.406 -20.429 1.00 44.19 207 GLY A CA 1
ATOM 1679 C C . GLY A 1 207 ? 11.953 -25.465 -20.694 1.00 44.19 207 GLY A C 1
ATOM 1680 O O . GLY A 1 207 ? 11.188 -24.790 -20.011 1.00 44.19 207 GLY A O 1
ATOM 1681 N N . GLU A 1 208 ? 11.531 -26.233 -21.699 1.00 46.81 208 GLU A N 1
ATOM 1682 C CA . GLU A 1 208 ? 10.123 -26.590 -21.870 1.00 46.81 208 GLU A CA 1
ATOM 1683 C C . GLU A 1 208 ? 9.716 -27.476 -20.690 1.00 46.81 208 GLU A C 1
ATOM 1685 O O . GLU A 1 208 ? 9.803 -28.702 -20.723 1.00 46.81 208 GLU A O 1
ATOM 1690 N N . VAL A 1 209 ? 9.302 -26.837 -19.598 1.00 52.59 209 VAL A N 1
ATOM 1691 C CA . VAL A 1 209 ? 8.529 -27.503 -18.556 1.00 52.59 209 VAL A CA 1
ATOM 1692 C C . VAL A 1 209 ? 7.220 -27.913 -19.218 1.00 52.59 209 VAL A C 1
ATOM 1694 O O . VAL A 1 209 ? 6.554 -27.069 -19.825 1.00 52.59 209 VAL A O 1
ATOM 1697 N N . GLN A 1 210 ? 6.870 -29.204 -19.155 1.00 53.88 210 GLN A N 1
ATOM 1698 C CA . GLN A 1 210 ? 5.594 -29.665 -19.699 1.00 53.88 210 GLN A CA 1
ATOM 1699 C C . GLN A 1 210 ? 4.472 -28.781 -19.157 1.00 53.88 210 GLN A C 1
ATOM 1701 O O . GLN A 1 210 ? 4.381 -28.556 -17.949 1.00 53.88 210 GLN A O 1
ATOM 1706 N N . MET A 1 211 ? 3.655 -28.253 -20.076 1.00 52.59 211 MET A N 1
ATOM 1707 C CA . MET A 1 211 ? 2.570 -27.343 -19.735 1.00 52.59 211 MET A CA 1
ATOM 1708 C C . MET A 1 211 ? 1.705 -27.993 -18.649 1.00 52.59 211 MET A C 1
ATOM 1710 O O . MET A 1 211 ? 1.234 -29.113 -18.865 1.00 52.59 211 MET A O 1
ATOM 1714 N N . PRO A 1 212 ? 1.492 -27.320 -17.505 1.00 58.22 212 PRO A N 1
ATOM 1715 C CA . PRO A 1 212 ? 0.677 -27.865 -16.437 1.00 58.22 212 PRO A CA 1
ATOM 1716 C C . PRO A 1 212 ? -0.685 -28.324 -16.964 1.00 58.22 212 PRO A C 1
ATOM 1718 O O . PRO A 1 212 ? -1.425 -27.541 -17.563 1.00 58.22 212 PRO A O 1
ATOM 1721 N N . SER A 1 213 ? -1.014 -29.600 -16.759 1.00 59.91 213 SER A N 1
ATOM 1722 C CA . SER A 1 213 ? -2.253 -30.208 -17.266 1.00 59.91 213 SER A CA 1
ATOM 1723 C C . SER A 1 213 ? -3.513 -29.597 -16.647 1.00 59.91 213 SER A C 1
ATOM 1725 O O . SER A 1 213 ? -4.583 -29.684 -17.241 1.00 59.91 213 SER A O 1
ATOM 1727 N N . TYR A 1 214 ? -3.362 -28.942 -15.493 1.00 64.69 214 TYR A N 1
ATOM 1728 C CA . TYR A 1 214 ? -4.421 -28.293 -14.723 1.00 64.69 214 TYR A CA 1
ATOM 1729 C C . TYR A 1 214 ? -4.708 -26.838 -15.141 1.00 64.69 214 TYR A C 1
ATOM 1731 O O . TYR A 1 214 ? -5.472 -26.141 -14.475 1.00 64.69 214 TYR A O 1
ATOM 1739 N N . LEU A 1 215 ? -4.088 -26.332 -16.214 1.00 62.59 215 LEU A N 1
ATOM 1740 C CA . LEU A 1 215 ? -4.413 -25.002 -16.734 1.00 62.59 215 LEU A CA 1
ATOM 1741 C C . LEU A 1 215 ? -5.849 -24.965 -17.273 1.00 62.59 215 LEU A C 1
ATOM 1743 O O . LEU A 1 215 ? -6.256 -25.826 -18.052 1.00 62.59 215 LEU A O 1
ATOM 1747 N N . TYR A 1 216 ? -6.587 -23.926 -16.879 1.00 62.19 216 TYR A N 1
ATOM 1748 C CA . TYR A 1 216 ? -7.955 -23.676 -17.324 1.00 62.19 216 TYR A CA 1
ATOM 1749 C C . TYR A 1 216 ? -8.050 -23.647 -18.858 1.00 62.19 216 TYR A C 1
ATOM 1751 O O . TYR A 1 216 ? -7.273 -22.954 -19.522 1.00 62.19 216 TYR A O 1
ATOM 1759 N N . LYS A 1 217 ? -9.024 -24.384 -19.404 1.00 68.75 217 LYS A N 1
ATOM 1760 C CA . LYS A 1 217 ? -9.332 -24.447 -20.835 1.00 68.75 217 LYS A CA 1
ATOM 1761 C C . LYS A 1 217 ? -10.686 -23.797 -21.089 1.00 68.75 217 LYS A C 1
ATOM 1763 O O . LYS A 1 217 ? -11.667 -24.122 -20.429 1.00 68.75 217 LYS A O 1
ATOM 1768 N N . TYR A 1 218 ? -10.727 -22.883 -22.046 1.00 67.19 218 TYR A N 1
ATOM 1769 C CA . TYR A 1 218 ? -11.969 -22.327 -22.572 1.00 67.19 218 TYR A CA 1
ATOM 1770 C C . TYR A 1 218 ? -12.710 -23.385 -23.411 1.00 67.19 218 TYR A C 1
ATOM 1772 O O . TYR A 1 218 ? -12.111 -24.374 -23.836 1.00 67.19 218 TYR A O 1
ATOM 1780 N N . GLY A 1 219 ? -14.004 -23.176 -23.683 1.00 69.19 219 GLY A N 1
ATOM 1781 C CA . GLY A 1 219 ? -14.829 -24.110 -24.472 1.00 69.19 219 GLY A CA 1
ATOM 1782 C C . GLY A 1 219 ? -14.355 -24.328 -25.919 1.00 69.19 219 GLY A C 1
ATOM 1783 O O . GLY A 1 219 ? -14.742 -25.297 -26.562 1.00 69.19 219 GLY A O 1
ATOM 1784 N N . ASP A 1 220 ? -13.472 -23.466 -26.430 1.00 77.81 220 ASP A N 1
ATOM 1785 C CA . ASP A 1 220 ? -12.772 -23.624 -27.712 1.00 77.81 220 ASP A CA 1
ATOM 1786 C C . ASP A 1 220 ? -11.464 -24.443 -27.600 1.00 77.81 220 ASP A C 1
ATOM 1788 O O . ASP A 1 220 ? -10.727 -24.587 -28.577 1.00 77.81 220 ASP A O 1
ATOM 1792 N N . GLY A 1 221 ? -11.152 -24.966 -26.409 1.00 74.00 221 GLY A N 1
ATOM 1793 C CA . GLY A 1 221 ? -9.925 -25.694 -26.089 1.00 74.00 221 GLY A CA 1
ATOM 1794 C C . GLY A 1 221 ? -8.695 -24.805 -25.869 1.00 74.00 221 GLY A C 1
ATOM 1795 O O . GLY A 1 221 ? -7.607 -25.327 -25.615 1.00 74.00 221 GLY A O 1
ATOM 1796 N N . SER A 1 222 ? -8.829 -23.478 -25.958 1.00 73.75 222 SER A N 1
ATOM 1797 C CA . SER A 1 222 ? -7.734 -22.535 -25.732 1.00 73.75 222 SER A CA 1
ATOM 1798 C C . SER A 1 222 ? -7.382 -22.440 -24.249 1.00 73.75 222 SER A C 1
ATOM 1800 O O . SER A 1 222 ? -8.246 -22.493 -23.382 1.00 73.75 222 SER A O 1
ATOM 1802 N N . THR A 1 223 ? -6.105 -22.225 -23.944 1.00 66.81 223 THR A N 1
ATOM 1803 C CA . THR A 1 223 ? -5.612 -21.852 -22.604 1.00 66.81 223 THR A CA 1
ATOM 1804 C C . THR A 1 223 ? -5.134 -20.397 -22.560 1.00 66.81 223 THR A C 1
ATOM 1806 O O . THR A 1 223 ? -4.544 -19.950 -21.575 1.00 66.81 223 THR A O 1
ATOM 1809 N N . ARG A 1 224 ? -5.350 -19.630 -23.642 1.00 65.81 224 ARG A N 1
ATOM 1810 C CA . ARG A 1 224 ? -4.889 -18.241 -23.742 1.00 65.81 224 ARG A CA 1
ATOM 1811 C C . ARG A 1 224 ? -5.738 -17.336 -22.868 1.00 65.81 224 ARG A C 1
ATOM 1813 O O . ARG A 1 224 ? -6.926 -17.162 -23.121 1.00 65.81 224 ARG A O 1
ATOM 1820 N N . SER A 1 225 ? -5.101 -16.683 -21.905 1.00 62.97 225 SER A N 1
ATOM 1821 C CA . SER A 1 225 ? -5.705 -15.581 -21.168 1.00 62.97 225 SER A CA 1
ATOM 1822 C C . SER A 1 225 ? -6.125 -14.467 -22.135 1.00 62.97 225 SER A C 1
ATOM 1824 O O . SER A 1 225 ? -5.323 -13.984 -22.937 1.00 62.97 225 SER A O 1
ATOM 1826 N N . TYR A 1 226 ? -7.394 -14.055 -22.075 1.00 65.56 226 TYR A N 1
ATOM 1827 C CA . TYR A 1 226 ? -7.911 -12.935 -22.861 1.00 65.56 226 TYR A CA 1
ATOM 1828 C C . TYR A 1 226 ? -8.430 -11.818 -21.953 1.00 65.56 226 TYR A C 1
ATOM 1830 O O . TYR A 1 226 ? -9.090 -12.048 -20.938 1.00 65.56 226 TYR A O 1
ATOM 1838 N N . LEU A 1 227 ? -8.133 -10.572 -22.325 1.00 66.56 227 LEU A N 1
ATOM 1839 C CA . LEU A 1 227 ? -8.685 -9.398 -21.659 1.00 66.56 227 LEU A CA 1
ATOM 1840 C C . LEU A 1 227 ? -10.144 -9.228 -22.084 1.00 66.56 227 LEU A C 1
ATOM 1842 O O . LEU A 1 227 ? -10.430 -9.063 -23.272 1.00 66.56 227 LEU A O 1
ATOM 1846 N N . ARG A 1 228 ? -11.079 -9.238 -21.126 1.00 67.62 228 ARG A N 1
ATOM 1847 C CA . ARG A 1 228 ? -12.497 -9.042 -21.458 1.00 67.62 228 ARG A CA 1
ATOM 1848 C C . ARG A 1 228 ? -12.709 -7.666 -22.100 1.00 67.62 228 ARG A C 1
ATOM 1850 O O . ARG A 1 228 ? -12.229 -6.674 -21.539 1.00 67.62 228 ARG A O 1
ATOM 1857 N N . PRO A 1 229 ? -13.496 -7.563 -23.189 1.00 76.88 229 PRO A N 1
ATOM 1858 C CA . PRO A 1 229 ? -13.713 -6.299 -23.897 1.00 76.88 229 PRO A CA 1
ATOM 1859 C C . PRO A 1 229 ? -14.164 -5.147 -22.986 1.00 76.88 229 PRO A C 1
ATOM 1861 O O . PRO A 1 229 ? -13.712 -4.017 -23.139 1.00 76.88 229 PRO A O 1
ATOM 1864 N N . GLN A 1 230 ? -14.983 -5.441 -21.972 1.00 76.38 230 GLN A N 1
ATOM 1865 C CA . GLN A 1 230 ? -15.469 -4.458 -20.997 1.00 76.38 230 GLN A CA 1
ATOM 1866 C C . GLN A 1 230 ? -14.376 -3.817 -20.121 1.00 76.38 230 GLN A C 1
ATOM 1868 O O . GLN A 1 230 ? -14.566 -2.705 -19.635 1.00 76.38 230 GLN A O 1
ATOM 1873 N N . PHE A 1 231 ? -13.228 -4.475 -19.932 1.00 72.94 231 PHE A N 1
ATOM 1874 C CA . PHE A 1 231 ? -12.107 -3.967 -19.129 1.00 72.94 231 PHE A CA 1
ATOM 1875 C C . PHE A 1 231 ? -10.968 -3.407 -19.977 1.00 72.94 231 PHE A C 1
ATOM 1877 O O . PHE A 1 231 ? -10.001 -2.890 -19.425 1.00 72.94 231 PHE A O 1
ATOM 1884 N N . LYS A 1 232 ? -11.098 -3.443 -21.307 1.00 78.94 232 LYS A N 1
ATOM 1885 C CA . LYS A 1 232 ? -10.077 -2.948 -22.234 1.00 78.94 232 LYS A CA 1
ATOM 1886 C C . LYS A 1 232 ? -9.697 -1.489 -21.961 1.00 78.94 232 LYS A C 1
ATOM 1888 O O . LYS A 1 232 ? -8.518 -1.157 -21.930 1.00 78.94 232 LYS A O 1
ATOM 1893 N N . HIS A 1 233 ? -10.685 -0.668 -21.607 1.00 77.25 233 HIS A N 1
ATOM 1894 C CA . HIS A 1 233 ? -10.499 0.743 -21.265 1.00 77.25 233 HIS A CA 1
ATOM 1895 C C . HIS A 1 233 ? -9.525 0.998 -20.093 1.00 77.25 233 HIS A C 1
ATOM 1897 O O . HIS A 1 233 ? -8.958 2.084 -20.014 1.00 77.25 233 HIS A O 1
ATOM 1903 N N . LEU A 1 234 ? -9.305 0.027 -19.191 1.00 65.44 234 LEU A N 1
ATOM 1904 C CA . LEU A 1 234 ? -8.347 0.153 -18.078 1.00 65.44 234 LEU A CA 1
ATOM 1905 C C . LEU A 1 234 ? -6.883 0.100 -18.550 1.00 65.44 234 LEU A C 1
ATOM 1907 O O . LEU A 1 234 ? -5.998 0.629 -17.875 1.00 65.44 234 LEU A O 1
ATOM 1911 N N . PHE A 1 235 ? -6.646 -0.511 -19.713 1.00 74.12 235 PHE A N 1
ATOM 1912 C CA . PHE A 1 235 ? -5.324 -0.742 -20.299 1.00 74.12 235 PHE A CA 1
ATOM 1913 C C . PHE A 1 235 ? -5.028 0.182 -21.490 1.00 74.12 235 PHE A C 1
ATOM 1915 O O . PHE A 1 235 ? -3.888 0.315 -21.918 1.00 74.12 235 PHE A O 1
ATOM 1922 N N . GLU A 1 236 ? -6.047 0.849 -22.033 1.00 75.19 236 GLU A N 1
ATOM 1923 C CA . GLU A 1 236 ? -5.906 1.744 -23.190 1.00 75.19 236 GLU A CA 1
ATOM 1924 C C . GLU A 1 236 ? -5.401 3.150 -22.822 1.00 75.19 236 GLU A C 1
ATOM 1926 O O . GLU A 1 236 ? -5.093 3.939 -23.712 1.00 75.19 236 GLU A O 1
ATOM 1931 N N . HIS A 1 237 ? -5.328 3.490 -21.530 1.00 72.50 237 HIS A N 1
ATOM 1932 C CA . HIS A 1 237 ? -5.084 4.870 -21.103 1.00 72.50 237 HIS A CA 1
ATOM 1933 C C . HIS A 1 237 ? -3.594 5.243 -20.995 1.00 72.50 237 HIS A C 1
ATOM 1935 O O . HIS A 1 237 ? -3.222 6.362 -21.348 1.00 72.50 237 HIS A O 1
ATOM 1941 N N . SER A 1 238 ? -2.750 4.351 -20.464 1.00 79.38 238 SER A N 1
ATOM 1942 C CA . SER A 1 238 ? -1.286 4.506 -20.389 1.00 79.38 238 SER A CA 1
ATOM 1943 C C . SER A 1 238 ? -0.614 3.220 -19.902 1.00 79.38 238 SER A C 1
ATOM 1945 O O . SER A 1 238 ? -1.256 2.396 -19.247 1.00 79.38 238 SER A O 1
ATOM 1947 N N . ASP A 1 239 ? 0.694 3.084 -20.134 1.00 74.06 239 ASP A N 1
ATOM 1948 C CA . ASP A 1 239 ? 1.490 1.950 -19.635 1.00 74.06 239 ASP A CA 1
ATOM 1949 C C . ASP A 1 239 ? 1.436 1.842 -18.104 1.00 74.06 239 ASP A C 1
ATOM 1951 O O . ASP A 1 239 ? 1.260 0.757 -17.550 1.00 74.06 239 ASP A O 1
ATOM 1955 N N . SER A 1 240 ? 1.474 2.978 -17.401 1.00 72.69 240 SER A N 1
ATOM 1956 C CA . SER A 1 240 ? 1.308 3.015 -15.944 1.00 72.69 240 SER A CA 1
ATOM 1957 C C . SER A 1 240 ? -0.096 2.577 -15.507 1.00 72.69 240 SER A C 1
ATOM 1959 O O . SER A 1 240 ? -0.232 1.869 -14.512 1.00 72.69 240 SER A O 1
ATOM 1961 N N . SER A 1 241 ? -1.149 2.959 -16.243 1.00 70.44 241 SER A N 1
ATOM 1962 C CA . SER A 1 241 ? -2.523 2.505 -15.967 1.00 70.44 241 SER A CA 1
ATOM 1963 C C . SER A 1 241 ? -2.637 0.990 -16.125 1.00 70.44 241 SER A C 1
ATOM 1965 O O . SER A 1 241 ? -3.183 0.319 -15.250 1.00 70.44 241 SER A O 1
ATOM 1967 N N . SER A 1 242 ? -2.046 0.445 -17.190 1.00 77.06 242 SER A N 1
ATOM 1968 C CA . SER A 1 242 ? -1.969 -0.996 -17.437 1.00 77.06 242 SER A CA 1
ATOM 1969 C C . SER A 1 242 ? -1.230 -1.732 -16.320 1.00 77.06 242 SER A C 1
ATOM 1971 O O . SER A 1 242 ? -1.714 -2.753 -15.830 1.00 77.06 242 SER A O 1
ATOM 1973 N N . PHE A 1 243 ? -0.100 -1.192 -15.856 1.00 79.62 243 PHE A N 1
ATOM 1974 C CA . PHE A 1 243 ? 0.647 -1.752 -14.730 1.00 79.62 243 PHE A CA 1
ATOM 1975 C C . PHE A 1 243 ? -0.205 -1.824 -13.455 1.00 79.62 243 PHE A C 1
ATOM 1977 O O . PHE A 1 243 ? -0.295 -2.878 -12.824 1.00 79.62 243 PHE A O 1
ATOM 1984 N N . PHE A 1 244 ? -0.899 -0.737 -13.103 1.00 76.56 244 PHE A N 1
ATOM 1985 C CA . PHE A 1 244 ? -1.753 -0.710 -11.912 1.00 76.56 244 PHE A CA 1
ATOM 1986 C C . PHE A 1 244 ? -3.057 -1.499 -12.063 1.00 76.56 244 PHE A C 1
ATOM 1988 O O . PHE A 1 244 ? -3.654 -1.876 -11.053 1.00 76.56 244 PHE A O 1
ATOM 1995 N N . ALA A 1 245 ? -3.499 -1.782 -13.288 1.00 74.00 245 ALA A N 1
ATOM 1996 C CA . ALA A 1 245 ? -4.602 -2.702 -13.532 1.00 74.00 245 ALA A CA 1
ATOM 1997 C C . ALA A 1 245 ? -4.199 -4.159 -13.238 1.00 74.00 245 ALA A C 1
ATOM 1999 O O . ALA A 1 245 ? -5.019 -4.917 -12.720 1.00 74.00 245 ALA A O 1
ATOM 2000 N N . TYR A 1 246 ? -2.939 -4.532 -13.499 1.00 75.62 246 TYR A N 1
ATOM 2001 C CA . TYR A 1 246 ? -2.390 -5.841 -13.128 1.00 75.62 246 TYR A CA 1
ATOM 2002 C C . TYR A 1 246 ? -2.067 -5.950 -11.636 1.00 75.62 246 TYR A C 1
ATOM 2004 O O . TYR A 1 246 ? -2.466 -6.917 -10.989 1.00 75.62 246 TYR A O 1
ATOM 2012 N N . ILE A 1 247 ? -1.345 -4.971 -11.081 1.00 80.06 247 ILE A N 1
ATOM 2013 C CA . ILE A 1 247 ? -0.930 -4.960 -9.673 1.00 80.06 247 ILE A CA 1
ATOM 2014 C C . ILE A 1 247 ? -1.381 -3.645 -9.027 1.00 80.06 247 ILE A C 1
ATOM 2016 O O . ILE A 1 247 ? -0.682 -2.629 -9.103 1.00 80.06 247 ILE A O 1
ATOM 2020 N N . PRO A 1 248 ? -2.548 -3.639 -8.365 1.00 79.94 248 PRO A N 1
ATOM 2021 C CA . PRO A 1 248 ? -3.140 -2.408 -7.862 1.00 79.94 248 PRO A CA 1
ATOM 2022 C C . PRO A 1 248 ? -2.325 -1.708 -6.776 1.00 79.94 248 PRO A C 1
ATOM 2024 O O . PRO A 1 248 ? -1.667 -2.334 -5.948 1.00 79.94 248 PRO A O 1
ATOM 2027 N N . LEU A 1 249 ? -2.474 -0.385 -6.678 1.00 80.31 249 LEU A N 1
ATOM 2028 C CA . LEU A 1 249 ? -1.741 0.442 -5.710 1.00 80.31 249 LEU A CA 1
ATOM 2029 C C . LEU A 1 249 ? -1.920 -0.003 -4.243 1.00 80.31 249 LEU A C 1
ATOM 2031 O O . LEU A 1 249 ? -1.026 0.186 -3.421 1.00 80.31 249 LEU A O 1
ATOM 2035 N N . TYR A 1 250 ? -3.063 -0.599 -3.887 1.00 79.88 250 TYR A N 1
ATOM 2036 C CA . TYR A 1 250 ? -3.288 -1.108 -2.530 1.00 79.88 250 TYR A CA 1
ATOM 2037 C C . TYR A 1 250 ? -2.342 -2.262 -2.168 1.00 79.88 250 TYR A C 1
ATOM 2039 O O . TYR A 1 250 ? -1.939 -2.360 -1.011 1.00 79.88 250 TYR A O 1
ATOM 2047 N N . PHE A 1 251 ? -1.957 -3.092 -3.143 1.00 85.31 251 PHE A N 1
ATOM 2048 C CA . PHE A 1 251 ? -0.976 -4.157 -2.950 1.00 85.31 251 PHE A CA 1
ATOM 2049 C C . PHE A 1 251 ? 0.373 -3.544 -2.575 1.00 85.31 251 PHE A C 1
ATOM 2051 O O . PHE A 1 251 ? 0.952 -3.892 -1.551 1.00 85.31 251 PHE A O 1
ATOM 2058 N N . TRP A 1 252 ? 0.810 -2.527 -3.317 1.00 88.56 252 TRP A N 1
ATOM 2059 C CA . TRP A 1 252 ? 2.067 -1.833 -3.041 1.00 88.56 252 TRP A CA 1
ATOM 2060 C C . TRP A 1 252 ? 2.068 -1.079 -1.710 1.00 88.56 252 TRP A C 1
ATOM 2062 O O . TRP A 1 252 ? 3.093 -1.020 -1.038 1.00 88.56 252 TRP A O 1
ATOM 2072 N N . ARG A 1 253 ? 0.916 -0.566 -1.259 1.00 86.62 253 ARG A N 1
ATO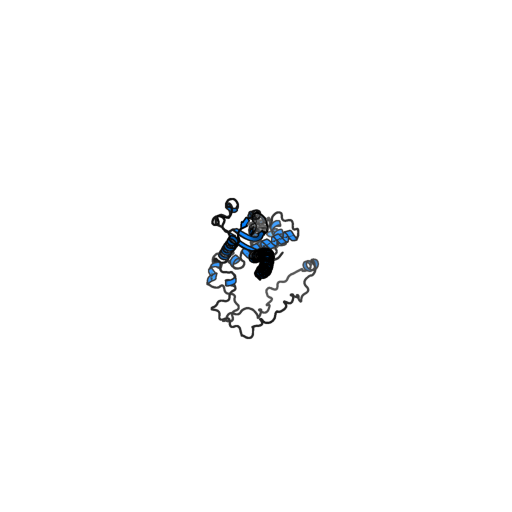M 2073 C CA . ARG A 1 253 ? 0.786 -0.004 0.097 1.00 86.62 253 ARG A CA 1
ATOM 2074 C C . ARG A 1 253 ? 0.978 -1.058 1.186 1.00 86.62 253 ARG A C 1
ATOM 2076 O O . ARG A 1 253 ? 1.561 -0.741 2.220 1.00 86.62 253 ARG A O 1
ATOM 2083 N N . GLN A 1 254 ? 0.512 -2.286 0.960 1.00 88.94 254 GLN A N 1
ATOM 2084 C CA . GLN A 1 254 ? 0.749 -3.400 1.877 1.00 88.94 254 GLN A CA 1
ATOM 2085 C C . GLN A 1 254 ? 2.228 -3.799 1.881 1.00 88.94 254 GLN A C 1
ATOM 2087 O O . GLN A 1 254 ? 2.821 -3.890 2.951 1.00 88.94 254 GLN A O 1
ATOM 2092 N N . VAL A 1 255 ? 2.848 -3.944 0.706 1.00 89.75 255 VAL A N 1
ATOM 2093 C CA . VAL A 1 255 ? 4.292 -4.225 0.584 1.00 89.75 255 VAL A CA 1
ATOM 2094 C C . VAL A 1 255 ? 5.122 -3.153 1.289 1.00 89.75 255 VAL A C 1
ATOM 2096 O O . VAL A 1 255 ? 6.049 -3.470 2.027 1.00 89.75 255 VAL A O 1
ATOM 2099 N N . LEU A 1 256 ? 4.758 -1.876 1.145 1.00 95.06 256 LEU A N 1
ATOM 2100 C CA . LEU A 1 256 ? 5.415 -0.778 1.850 1.00 95.06 256 LEU A CA 1
ATOM 2101 C C . LEU A 1 256 ? 5.291 -0.903 3.375 1.00 95.06 256 LEU A C 1
ATOM 2103 O O . LEU A 1 256 ? 6.248 -0.633 4.103 1.00 95.06 256 LEU A O 1
ATOM 2107 N N . HIS A 1 257 ? 4.108 -1.283 3.864 1.00 91.06 257 HIS A N 1
ATOM 2108 C CA . HIS A 1 257 ? 3.875 -1.490 5.290 1.00 91.06 257 HIS A CA 1
ATOM 2109 C C . HIS A 1 257 ? 4.772 -2.602 5.843 1.00 91.06 257 HIS A C 1
ATOM 2111 O O . HIS A 1 257 ? 5.474 -2.377 6.830 1.00 91.06 257 HIS A O 1
ATOM 2117 N N . GLU A 1 258 ? 4.799 -3.758 5.177 1.00 90.50 258 GLU A N 1
ATOM 2118 C CA . GLU A 1 258 ? 5.633 -4.896 5.575 1.00 90.50 258 GLU A CA 1
ATOM 2119 C C . GLU A 1 258 ? 7.129 -4.574 5.451 1.00 90.50 258 GLU A C 1
ATOM 2121 O O . GLU A 1 258 ? 7.894 -4.854 6.364 1.00 90.50 258 GLU A O 1
ATOM 2126 N N . THR A 1 259 ? 7.551 -3.872 4.401 1.00 93.62 259 THR A N 1
ATOM 2127 C CA . THR A 1 259 ? 8.940 -3.410 4.211 1.00 93.62 259 THR A CA 1
ATOM 2128 C C . THR A 1 259 ? 9.415 -2.515 5.363 1.00 93.62 259 THR A C 1
ATOM 2130 O O . THR A 1 259 ? 10.496 -2.710 5.924 1.00 93.62 259 THR A O 1
ATOM 2133 N N . ASN A 1 260 ? 8.596 -1.542 5.774 1.00 92.56 260 ASN A N 1
ATOM 2134 C CA . ASN A 1 260 ? 8.924 -0.678 6.910 1.00 92.56 260 ASN A CA 1
ATOM 2135 C C . ASN A 1 260 ? 8.916 -1.448 8.241 1.00 92.56 260 ASN A C 1
ATOM 2137 O O . ASN A 1 260 ? 9.771 -1.214 9.096 1.00 92.56 260 ASN A O 1
ATOM 2141 N N . LYS A 1 261 ? 7.979 -2.385 8.420 1.00 91.88 261 LYS A N 1
ATOM 2142 C CA . LYS A 1 261 ? 7.918 -3.261 9.598 1.00 91.88 261 LYS A CA 1
ATOM 2143 C C . LYS A 1 261 ? 9.152 -4.161 9.689 1.00 91.88 261 LYS A C 1
ATOM 2145 O O . LYS A 1 261 ? 9.750 -4.245 10.759 1.00 91.88 261 LYS A O 1
ATOM 2150 N N . TYR A 1 262 ? 9.575 -4.754 8.575 1.00 93.25 262 TYR A N 1
ATOM 2151 C CA . TYR A 1 262 ? 10.770 -5.586 8.480 1.00 93.25 262 TYR A CA 1
ATOM 2152 C C . TYR A 1 262 ? 12.016 -4.835 8.949 1.00 93.25 262 TYR A C 1
ATOM 2154 O O . TYR A 1 262 ? 12.791 -5.361 9.747 1.00 93.25 262 TYR A O 1
ATOM 2162 N N . ALA A 1 263 ? 12.184 -3.583 8.513 1.00 90.75 263 ALA A N 1
ATOM 2163 C CA . ALA A 1 263 ? 13.311 -2.756 8.930 1.00 90.75 263 ALA A CA 1
ATOM 2164 C C . ALA A 1 263 ? 13.345 -2.539 10.453 1.00 90.75 263 ALA A C 1
ATOM 2166 O O . ALA A 1 263 ? 14.404 -2.659 11.066 1.00 90.75 263 ALA A O 1
ATOM 2167 N N . VAL A 1 264 ? 12.185 -2.290 11.074 1.00 89.94 264 VAL A N 1
ATOM 2168 C CA . VAL A 1 264 ? 12.066 -2.119 12.532 1.00 89.94 264 VAL A CA 1
ATOM 2169 C C . VAL A 1 264 ? 12.382 -3.417 13.274 1.00 89.94 264 VAL A C 1
ATOM 2171 O O . VAL A 1 264 ? 13.159 -3.400 14.227 1.00 89.94 264 VAL A O 1
ATOM 2174 N N . VAL A 1 265 ? 11.808 -4.542 12.837 1.00 89.12 265 VAL A N 1
ATOM 2175 C CA . VAL A 1 265 ? 12.003 -5.858 13.472 1.00 89.12 265 VAL A CA 1
ATOM 2176 C C . VAL A 1 265 ? 13.468 -6.294 13.415 1.00 89.12 265 VAL A C 1
ATOM 2178 O O . VAL A 1 265 ? 13.988 -6.828 14.390 1.00 89.12 265 VAL A O 1
ATOM 2181 N N . ASN A 1 266 ? 14.155 -6.007 12.309 1.00 90.38 266 ASN A N 1
ATOM 2182 C CA . ASN A 1 266 ? 15.556 -6.376 12.104 1.00 90.38 266 ASN A CA 1
ATOM 2183 C C . ASN A 1 266 ? 16.555 -5.308 12.583 1.00 90.38 266 ASN A C 1
ATOM 2185 O O . ASN A 1 266 ? 17.748 -5.418 12.303 1.00 90.38 266 ASN A O 1
ATOM 2189 N N . GLY A 1 267 ? 16.092 -4.263 13.280 1.00 86.62 267 GLY A N 1
ATOM 2190 C CA . GLY A 1 267 ? 16.960 -3.211 13.818 1.00 86.62 267 GLY A CA 1
ATOM 2191 C C . GLY A 1 267 ? 17.746 -2.444 12.748 1.00 86.62 267 GLY A C 1
ATOM 2192 O O . GLY A 1 267 ? 18.837 -1.944 13.022 1.00 86.62 267 GLY A O 1
ATOM 2193 N N . ILE A 1 268 ? 17.224 -2.363 11.522 1.00 88.38 268 ILE A N 1
ATOM 2194 C CA . ILE A 1 268 ? 17.851 -1.620 10.431 1.00 88.38 268 ILE A CA 1
ATOM 2195 C C . ILE A 1 268 ? 17.599 -0.131 10.678 1.00 88.38 268 ILE A C 1
ATOM 2197 O O . ILE A 1 268 ? 16.458 0.332 10.659 1.00 88.38 268 ILE A O 1
ATOM 2201 N N . GLY A 1 269 ? 18.672 0.624 10.919 1.00 81.25 269 GLY A N 1
ATOM 2202 C CA . GLY A 1 269 ? 18.604 2.064 11.155 1.00 81.25 269 GLY A CA 1
ATOM 2203 C C . GLY A 1 269 ? 18.144 2.820 9.910 1.00 81.25 269 GLY A C 1
ATOM 2204 O O . GLY A 1 269 ? 18.947 3.098 9.023 1.00 81.25 269 GLY A O 1
ATOM 2205 N N . LEU A 1 270 ? 16.855 3.153 9.847 1.00 85.69 270 LEU A N 1
ATOM 2206 C CA . LEU A 1 270 ? 16.297 4.042 8.833 1.00 85.69 270 LEU A CA 1
ATOM 2207 C C . LEU A 1 270 ? 16.307 5.484 9.356 1.00 85.69 270 LEU A C 1
ATOM 2209 O O . LEU A 1 270 ? 15.713 5.762 10.395 1.00 85.69 270 LEU A O 1
ATOM 2213 N N . GLU A 1 271 ? 16.922 6.410 8.616 1.00 81.31 271 GLU A N 1
ATOM 2214 C CA . GLU A 1 271 ? 16.810 7.854 8.898 1.00 81.31 271 GLU A CA 1
ATOM 2215 C C . GLU A 1 271 ? 15.358 8.339 8.755 1.00 81.31 271 GLU A C 1
ATOM 2217 O O . GLU A 1 271 ? 14.870 9.155 9.535 1.00 81.31 271 GLU A O 1
ATOM 2222 N N . SER A 1 272 ? 14.649 7.782 7.773 1.00 88.56 272 SER A N 1
ATOM 2223 C CA . SER A 1 272 ? 13.229 8.000 7.514 1.00 88.56 272 SER A CA 1
ATOM 2224 C C . SER A 1 272 ? 12.587 6.720 6.978 1.00 88.56 272 SER A C 1
ATOM 2226 O O . SER A 1 272 ? 13.218 5.960 6.231 1.00 88.56 272 SER A O 1
ATOM 2228 N N . GLN A 1 273 ? 11.324 6.485 7.351 1.00 92.88 273 GLN A N 1
ATOM 2229 C CA . GLN A 1 273 ? 10.519 5.398 6.785 1.00 92.88 273 GLN A CA 1
ATOM 2230 C C . GLN A 1 273 ? 10.362 5.579 5.277 1.00 92.88 273 GLN A C 1
ATOM 2232 O O . GLN A 1 273 ? 10.334 6.709 4.788 1.00 92.88 273 GLN A O 1
ATOM 2237 N N . PHE A 1 274 ? 10.235 4.467 4.561 1.00 95.94 274 PHE A N 1
ATOM 2238 C CA . PHE A 1 274 ? 9.985 4.504 3.130 1.00 95.94 274 PHE A CA 1
ATOM 2239 C C . P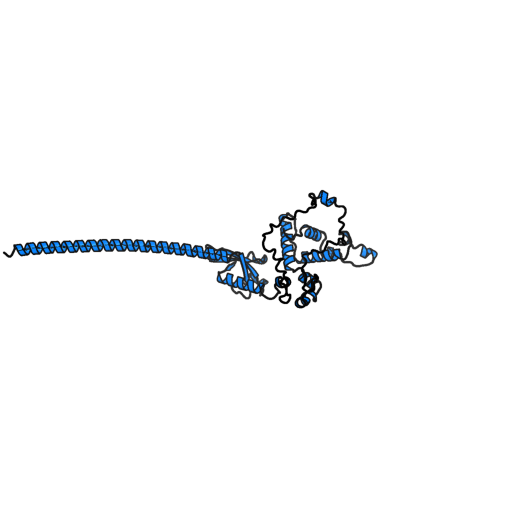HE A 1 274 ? 8.570 4.997 2.837 1.00 95.94 274 PHE A C 1
ATOM 2241 O O . PHE A 1 274 ? 7.619 4.626 3.538 1.00 95.94 274 PHE A O 1
ATOM 2248 N N . THR A 1 275 ? 8.419 5.795 1.782 1.00 96.31 275 THR A N 1
ATOM 2249 C CA . THR A 1 275 ? 7.116 6.250 1.276 1.00 96.31 275 THR A CA 1
ATOM 2250 C C . THR A 1 275 ? 6.657 5.433 0.067 1.00 96.31 275 THR A C 1
ATOM 2252 O O . THR A 1 275 ? 7.420 4.668 -0.522 1.00 96.31 275 THR A O 1
ATOM 2255 N N . ILE A 1 276 ? 5.383 5.586 -0.314 1.00 93.44 276 ILE A N 1
ATOM 2256 C CA . ILE A 1 276 ? 4.869 4.942 -1.531 1.00 93.44 276 ILE A CA 1
ATOM 2257 C C . ILE A 1 276 ? 5.550 5.511 -2.776 1.00 93.44 276 ILE A C 1
ATOM 2259 O O . ILE A 1 276 ? 5.844 4.750 -3.687 1.00 93.44 276 ILE A O 1
ATOM 2263 N N . ASP A 1 277 ? 5.863 6.807 -2.778 1.00 94.31 277 ASP A N 1
ATOM 2264 C CA . ASP A 1 277 ? 6.538 7.466 -3.895 1.00 94.31 277 ASP A CA 1
ATOM 2265 C C . ASP A 1 277 ? 7.958 6.914 -4.061 1.00 94.31 277 ASP A C 1
ATOM 2267 O O . ASP A 1 277 ? 8.345 6.545 -5.165 1.00 94.31 277 ASP A O 1
ATOM 2271 N N . GLU A 1 278 ? 8.699 6.739 -2.958 1.00 95.62 278 GLU A N 1
ATOM 2272 C CA . GLU A 1 278 ? 10.015 6.088 -2.989 1.00 95.62 278 GLU A CA 1
ATOM 2273 C C . GLU A 1 278 ? 9.926 4.641 -3.488 1.00 95.62 278 GLU A C 1
ATOM 2275 O O . GLU A 1 278 ? 10.763 4.217 -4.281 1.00 95.62 278 GLU A O 1
ATOM 2280 N N . LEU A 1 279 ? 8.909 3.880 -3.069 1.00 94.94 279 LEU A N 1
ATOM 2281 C CA . LEU A 1 279 ? 8.713 2.514 -3.556 1.00 94.94 279 LEU A CA 1
ATOM 2282 C C . LEU A 1 279 ? 8.393 2.482 -5.058 1.00 94.94 279 LEU A C 1
ATOM 2284 O O . LEU A 1 279 ? 8.887 1.605 -5.759 1.00 94.94 279 LEU A O 1
ATOM 2288 N N . MET A 1 280 ? 7.597 3.427 -5.565 1.00 93.56 280 MET A N 1
ATOM 2289 C CA . MET A 1 280 ? 7.296 3.510 -6.999 1.00 93.56 280 MET A CA 1
ATOM 2290 C C . MET A 1 280 ? 8.534 3.899 -7.810 1.00 93.56 280 MET A C 1
ATOM 2292 O O . MET A 1 280 ? 8.797 3.272 -8.831 1.00 93.56 280 MET A O 1
ATOM 2296 N N . ILE A 1 281 ? 9.340 4.847 -7.324 1.00 93.69 281 ILE A N 1
ATOM 2297 C CA . ILE A 1 281 ? 10.629 5.200 -7.937 1.00 93.69 281 ILE A CA 1
ATOM 2298 C C . ILE A 1 281 ? 11.572 3.992 -7.944 1.00 93.69 281 ILE A C 1
ATOM 2300 O O . ILE A 1 281 ? 12.232 3.717 -8.941 1.00 93.69 281 ILE A O 1
ATOM 2304 N N . PHE A 1 282 ? 11.623 3.235 -6.848 1.00 94.94 282 PHE A N 1
ATOM 2305 C CA . PHE A 1 282 ? 12.427 2.019 -6.767 1.00 94.94 282 PHE A CA 1
ATOM 2306 C C . PHE A 1 282 ? 12.013 0.978 -7.818 1.00 94.94 282 PHE A C 1
ATOM 2308 O O . PHE A 1 282 ? 12.881 0.398 -8.468 1.00 94.94 282 PHE A O 1
ATOM 2315 N N . LEU A 1 283 ? 10.708 0.755 -8.009 1.00 91.44 283 LEU A N 1
ATOM 2316 C CA . LEU A 1 283 ? 10.198 -0.140 -9.053 1.00 91.44 283 LEU A CA 1
ATOM 2317 C C . LEU A 1 283 ? 10.540 0.366 -10.458 1.00 91.44 283 LEU A C 1
ATOM 2319 O O . LEU A 1 283 ? 10.932 -0.430 -11.305 1.00 91.44 283 LEU A O 1
ATOM 2323 N N . ASP A 1 284 ? 10.440 1.672 -10.693 1.00 89.50 284 ASP A N 1
ATOM 2324 C CA . ASP A 1 284 ? 10.791 2.283 -11.977 1.00 89.50 284 ASP A CA 1
ATOM 2325 C C . ASP A 1 284 ? 12.284 2.107 -12.298 1.00 89.50 284 ASP A C 1
ATOM 2327 O O . ASP A 1 284 ? 12.652 1.696 -13.397 1.00 89.50 284 ASP A O 1
ATOM 2331 N N . ILE A 1 285 ? 13.153 2.268 -11.293 1.00 88.94 285 ILE A N 1
ATOM 2332 C CA . ILE A 1 285 ? 14.585 1.960 -11.405 1.00 88.94 285 ILE A CA 1
ATOM 2333 C C . ILE A 1 285 ? 14.805 0.479 -11.752 1.00 88.94 285 ILE A C 1
ATOM 2335 O O . ILE A 1 285 ? 15.652 0.171 -12.589 1.00 88.94 285 ILE A O 1
ATOM 2339 N N . LEU A 1 286 ? 14.050 -0.453 -11.154 1.00 89.81 286 LEU A N 1
ATOM 2340 C CA . LEU A 1 286 ? 14.138 -1.878 -11.506 1.00 89.81 286 LEU A CA 1
ATOM 2341 C C . LEU A 1 286 ? 13.732 -2.142 -12.962 1.00 89.81 286 LEU A C 1
ATOM 2343 O O . LEU A 1 286 ? 14.424 -2.901 -13.639 1.00 89.81 286 LEU A O 1
ATOM 2347 N N . PHE A 1 287 ? 12.660 -1.512 -13.453 1.00 85.75 287 PHE A N 1
ATOM 2348 C CA . PHE A 1 287 ? 12.265 -1.614 -14.861 1.00 85.75 287 PHE A CA 1
ATOM 2349 C C . PHE A 1 287 ? 13.338 -1.046 -15.785 1.00 85.75 287 PHE A C 1
ATOM 2351 O O . PHE A 1 287 ? 13.733 -1.706 -16.744 1.00 85.75 287 PHE A O 1
ATOM 2358 N N . PHE A 1 288 ? 13.870 0.128 -15.452 1.00 85.50 288 PHE A N 1
ATOM 2359 C CA . PHE A 1 288 ? 14.939 0.759 -16.210 1.00 85.50 288 PHE A CA 1
ATOM 2360 C C . PHE A 1 288 ? 16.196 -0.117 -16.293 1.00 85.50 288 PHE A C 1
ATOM 2362 O O . PHE A 1 288 ? 16.770 -0.250 -17.372 1.00 85.50 288 PHE A O 1
ATOM 2369 N N . MET A 1 289 ? 16.609 -0.744 -15.185 1.00 84.88 289 MET A N 1
ATOM 2370 C CA . MET A 1 289 ? 17.758 -1.661 -15.161 1.00 84.88 289 MET A CA 1
ATOM 2371 C C . MET A 1 289 ? 17.485 -2.972 -15.906 1.00 84.88 289 MET A C 1
ATOM 2373 O O . MET A 1 289 ? 18.415 -3.570 -16.436 1.00 84.88 289 MET A O 1
ATOM 2377 N N . ALA A 1 290 ? 16.228 -3.419 -15.968 1.00 84.38 290 ALA A N 1
ATOM 2378 C CA . ALA A 1 290 ? 15.850 -4.586 -16.758 1.00 84.38 290 ALA A CA 1
ATOM 2379 C C . ALA A 1 290 ? 15.909 -4.308 -18.270 1.00 84.38 290 ALA A C 1
ATOM 2381 O O . ALA A 1 290 ? 16.201 -5.217 -19.043 1.00 84.38 290 ALA A O 1
ATOM 2382 N N . THR A 1 291 ? 15.645 -3.070 -18.703 1.00 82.06 291 THR A N 1
ATOM 2383 C CA . THR A 1 291 ? 15.705 -2.686 -20.124 1.00 82.06 291 THR A CA 1
ATOM 2384 C C . THR A 1 291 ? 17.071 -2.162 -20.561 1.00 82.06 291 THR A C 1
ATOM 2386 O O . THR A 1 291 ? 17.399 -2.244 -21.741 1.00 82.06 291 THR A O 1
ATOM 2389 N N . ASN A 1 292 ? 17.862 -1.609 -19.641 1.00 78.75 292 ASN A N 1
ATOM 2390 C CA . ASN A 1 292 ? 19.159 -0.995 -19.924 1.00 78.75 292 ASN A CA 1
ATOM 2391 C C . ASN A 1 292 ? 20.245 -1.702 -19.122 1.00 78.75 292 ASN A C 1
ATOM 2393 O O . ASN A 1 292 ? 20.666 -1.208 -18.082 1.00 78.75 292 ASN A O 1
ATOM 2397 N N . GLU A 1 293 ? 20.699 -2.858 -19.596 1.00 78.00 293 GLU A N 1
ATOM 2398 C CA . GLU A 1 293 ? 21.697 -3.659 -18.892 1.00 78.00 293 GLU A CA 1
ATOM 2399 C C . GLU A 1 293 ? 23.087 -3.000 -18.950 1.00 78.00 293 GLU A C 1
ATOM 2401 O O . GLU A 1 293 ? 23.898 -3.254 -19.838 1.00 78.00 293 GLU A O 1
ATOM 2406 N N . LYS A 1 294 ? 23.375 -2.141 -17.969 1.00 79.25 294 LYS A N 1
ATOM 2407 C CA . LYS A 1 294 ? 24.697 -1.529 -17.760 1.00 79.25 294 LYS A CA 1
ATOM 2408 C C . LYS A 1 294 ? 25.594 -2.346 -16.822 1.00 79.25 294 LYS A C 1
ATOM 2410 O O . LYS A 1 294 ? 26.697 -1.919 -16.492 1.00 79.25 294 LYS A O 1
ATOM 2415 N N . GLY A 1 295 ? 25.143 -3.517 -16.369 1.00 81.31 295 GLY A N 1
ATOM 2416 C CA . GLY A 1 295 ? 25.891 -4.386 -15.458 1.00 81.31 295 GLY A CA 1
ATOM 2417 C C . GLY A 1 295 ? 25.933 -3.853 -14.022 1.00 81.31 295 GLY A C 1
ATOM 2418 O O . GLY A 1 295 ? 24.944 -3.934 -13.295 1.00 81.31 295 GLY A O 1
ATOM 2419 N N . GLU A 1 296 ? 27.087 -3.352 -13.582 1.00 81.06 296 GLU A N 1
ATOM 2420 C CA . GLU A 1 296 ? 27.299 -2.930 -12.192 1.00 81.06 296 GLU A CA 1
ATOM 2421 C C . GLU A 1 296 ? 26.521 -1.660 -11.816 1.00 81.06 296 GLU A C 1
ATOM 2423 O O . GLU A 1 296 ? 26.330 -0.761 -12.631 1.00 81.06 296 GLU A O 1
ATOM 2428 N N . TYR A 1 297 ? 26.155 -1.519 -10.533 1.00 82.88 297 TYR A N 1
ATOM 2429 C CA . TYR A 1 297 ? 25.474 -0.316 -10.028 1.00 82.88 297 TYR A CA 1
ATOM 2430 C C . TYR A 1 297 ? 26.245 0.983 -10.305 1.00 82.88 297 TYR A C 1
ATOM 2432 O O . TYR A 1 297 ? 25.630 2.011 -10.563 1.00 82.88 297 TYR A O 1
ATOM 2440 N N . ALA A 1 298 ? 27.578 0.954 -10.296 1.00 79.69 298 ALA A N 1
ATOM 2441 C CA . ALA A 1 298 ? 28.391 2.137 -10.584 1.00 79.69 298 ALA A CA 1
ATOM 2442 C C . ALA A 1 298 ? 28.165 2.704 -11.999 1.00 79.69 298 ALA A C 1
ATOM 2444 O O . ALA A 1 298 ? 28.469 3.864 -12.244 1.00 79.69 298 ALA A O 1
ATOM 2445 N N . ASN A 1 299 ? 27.601 1.914 -12.915 1.00 81.69 299 ASN A N 1
ATOM 2446 C CA . ASN A 1 299 ? 27.292 2.367 -14.269 1.00 81.69 299 ASN A CA 1
ATOM 2447 C C . ASN A 1 299 ? 25.916 3.046 -14.368 1.00 81.69 299 ASN A C 1
ATOM 2449 O O . ASN A 1 299 ? 25.615 3.675 -15.376 1.00 81.69 299 ASN A O 1
ATOM 2453 N N . TYR A 1 300 ? 25.077 2.941 -13.334 1.00 83.62 300 TYR A N 1
ATOM 2454 C CA . TYR A 1 300 ? 23.772 3.609 -13.264 1.00 83.62 300 TYR A CA 1
ATOM 2455 C C . TYR A 1 300 ? 23.787 4.832 -12.338 1.00 83.62 300 TYR A C 1
ATOM 2457 O O . TYR A 1 300 ? 23.074 5.804 -12.580 1.00 83.62 300 TYR A O 1
ATOM 2465 N N . TRP A 1 301 ? 24.606 4.787 -11.286 1.00 87.19 301 TRP A N 1
ATOM 2466 C CA . TRP A 1 301 ? 24.789 5.873 -10.325 1.00 87.19 301 TRP A CA 1
ATOM 2467 C C . TRP A 1 301 ? 26.150 6.535 -10.520 1.00 87.19 301 TRP A C 1
ATOM 2469 O O . TRP A 1 301 ? 27.174 5.858 -10.545 1.00 87.19 301 TRP A O 1
ATOM 2479 N N . GLY A 1 302 ? 26.164 7.862 -10.601 1.00 80.69 302 GLY A N 1
ATOM 2480 C CA . GLY A 1 302 ? 27.370 8.657 -10.795 1.00 80.69 302 GLY A CA 1
ATOM 2481 C C . GLY A 1 302 ? 27.638 9.010 -12.257 1.00 80.69 302 GLY A C 1
ATOM 2482 O O . GLY A 1 302 ? 26.725 9.150 -13.072 1.00 80.69 302 GLY A O 1
ATOM 2483 N N . LEU A 1 303 ? 28.915 9.234 -12.568 1.00 77.69 303 LEU A N 1
ATOM 2484 C CA . LEU A 1 303 ? 29.345 9.799 -13.844 1.00 77.69 303 LEU A CA 1
ATOM 2485 C C . LEU A 1 303 ? 29.202 8.764 -14.965 1.00 77.69 303 LEU A C 1
ATOM 2487 O O . LEU A 1 303 ? 29.793 7.688 -14.910 1.00 77.69 303 LEU A O 1
ATOM 2491 N N . GLN A 1 304 ? 28.410 9.098 -15.980 1.00 77.94 304 GLN A N 1
ATOM 2492 C CA . GLN A 1 304 ? 28.048 8.168 -17.042 1.00 77.94 304 GLN A CA 1
ATOM 2493 C C . GLN A 1 304 ? 29.191 8.072 -18.063 1.00 77.94 304 GLN A C 1
ATOM 2495 O O . GLN A 1 304 ? 29.509 9.035 -18.761 1.00 77.94 304 GLN A O 1
ATOM 2500 N N . ALA A 1 305 ? 29.844 6.908 -18.140 1.00 70.75 305 ALA A N 1
ATOM 2501 C CA . ALA A 1 305 ? 30.996 6.701 -19.025 1.00 70.75 305 ALA A CA 1
ATOM 2502 C C . ALA A 1 305 ? 30.639 6.881 -20.513 1.00 70.75 305 ALA A C 1
ATOM 2504 O O . ALA A 1 305 ? 31.454 7.350 -21.303 1.00 70.75 305 ALA A O 1
ATOM 2505 N N . GLU A 1 306 ? 29.406 6.556 -20.888 1.00 70.06 306 GLU A N 1
ATOM 2506 C CA . GLU A 1 306 ? 28.854 6.777 -22.225 1.00 70.06 306 GLU A CA 1
ATOM 2507 C C . GLU A 1 306 ? 28.749 8.259 -22.609 1.00 70.06 306 GLU A C 1
ATOM 2509 O O . GLU A 1 306 ? 28.994 8.591 -23.765 1.00 70.06 306 GLU A O 1
ATOM 2514 N N . ASP A 1 307 ? 28.495 9.169 -21.667 1.00 72.88 307 ASP A N 1
ATOM 2515 C CA . ASP A 1 307 ? 28.441 10.605 -21.965 1.00 72.88 307 ASP A CA 1
ATOM 2516 C C . ASP A 1 307 ? 29.815 11.149 -22.367 1.00 72.88 307 ASP A C 1
ATOM 2518 O O . ASP A 1 307 ? 29.927 11.950 -23.295 1.00 72.88 307 ASP A O 1
ATOM 2522 N N . LEU A 1 308 ? 30.877 10.650 -21.723 1.00 71.31 308 LEU A N 1
ATOM 2523 C CA . LEU A 1 308 ? 32.266 10.974 -22.064 1.00 71.31 308 LEU A CA 1
ATOM 2524 C C . LEU A 1 308 ? 32.670 10.453 -23.451 1.00 71.31 308 LEU A C 1
ATOM 2526 O O . LEU A 1 308 ? 33.522 11.054 -24.103 1.00 71.31 308 LEU A O 1
ATOM 2530 N N . ILE A 1 309 ? 32.092 9.331 -23.884 1.00 68.69 309 ILE A N 1
ATOM 2531 C CA . ILE A 1 309 ? 32.474 8.637 -25.122 1.00 68.69 309 ILE A CA 1
ATOM 2532 C C . ILE A 1 309 ? 31.628 9.110 -26.311 1.00 68.69 309 ILE A C 1
ATOM 2534 O O . ILE A 1 309 ? 32.156 9.307 -27.404 1.00 68.69 309 ILE A O 1
ATOM 2538 N N . PHE A 1 310 ? 30.325 9.302 -26.108 1.00 73.81 310 PHE A N 1
ATOM 2539 C CA . PHE A 1 310 ? 29.352 9.580 -27.166 1.00 73.81 310 PHE A CA 1
ATOM 2540 C C . PHE A 1 310 ? 28.832 11.026 -27.158 1.00 73.81 310 PHE A C 1
ATOM 2542 O O . PHE A 1 310 ? 28.078 11.399 -28.054 1.00 73.81 310 PHE A O 1
ATOM 2549 N N . GLY A 1 311 ? 29.248 11.855 -26.192 1.00 62.50 311 GLY A N 1
ATOM 2550 C CA . GLY A 1 311 ? 28.846 13.263 -26.099 1.00 62.50 311 GLY A CA 1
ATOM 2551 C C . GLY A 1 311 ? 27.394 13.461 -25.651 1.00 62.50 311 GLY A C 1
ATOM 2552 O O . GLY A 1 311 ? 26.748 14.419 -26.076 1.00 62.50 311 GLY A O 1
ATOM 2553 N N . GLY A 1 312 ? 26.875 12.533 -24.842 1.00 66.69 312 GLY A N 1
ATOM 2554 C CA . GLY A 1 312 ? 25.511 12.543 -24.311 1.00 66.69 312 GLY A CA 1
ATOM 2555 C C . GLY A 1 312 ? 25.342 13.353 -23.021 1.00 66.69 312 GLY A C 1
ATOM 2556 O O . GLY A 1 312 ? 26.308 13.828 -22.427 1.00 66.69 312 GLY A O 1
ATOM 2557 N N . VAL A 1 313 ? 24.082 13.506 -22.604 1.00 65.00 313 VAL A N 1
ATOM 2558 C CA . VAL A 1 313 ? 23.689 13.970 -21.264 1.00 65.00 313 VAL A CA 1
ATOM 2559 C C . VAL A 1 313 ? 22.700 12.945 -20.719 1.00 65.00 313 VAL A C 1
ATOM 2561 O O . VAL A 1 313 ? 21.484 13.130 -20.798 1.00 65.00 313 VAL A O 1
ATOM 2564 N N . THR A 1 314 ? 23.209 11.808 -20.260 1.00 69.06 314 THR A N 1
ATOM 2565 C CA . THR A 1 314 ? 22.396 10.783 -19.610 1.00 69.06 314 THR A CA 1
ATOM 2566 C C . THR A 1 314 ? 22.215 11.133 -18.136 1.00 69.06 314 THR A C 1
ATOM 2568 O O . THR A 1 314 ? 23.132 11.560 -17.436 1.00 69.06 314 THR A O 1
ATOM 2571 N N . THR A 1 315 ? 20.979 11.019 -17.653 1.00 68.31 315 THR A N 1
ATOM 2572 C CA . THR A 1 315 ? 20.646 11.352 -16.265 1.00 68.31 315 THR A CA 1
ATOM 2573 C C . THR A 1 315 ? 21.170 10.258 -15.338 1.00 68.31 315 THR A C 1
ATOM 2575 O O . THR A 1 315 ? 20.788 9.095 -15.470 1.00 68.31 315 THR A O 1
ATOM 2578 N N . SER A 1 316 ? 22.035 10.632 -14.392 1.00 82.62 316 SER A N 1
ATOM 2579 C CA . SER A 1 316 ? 22.445 9.749 -13.296 1.00 82.62 316 SER A CA 1
ATOM 2580 C C . SER A 1 316 ? 21.234 9.405 -12.432 1.00 82.62 316 SER A C 1
ATOM 2582 O O . SER A 1 316 ? 20.436 10.284 -12.098 1.00 82.62 316 SER A O 1
ATOM 2584 N N . LEU A 1 317 ? 21.126 8.150 -11.987 1.00 87.25 317 LEU A N 1
ATOM 2585 C CA . LEU A 1 317 ? 20.069 7.772 -11.047 1.00 87.25 317 LEU A CA 1
ATOM 2586 C C . LEU A 1 317 ? 20.205 8.463 -9.681 1.00 87.25 317 LEU A C 1
ATOM 2588 O O . LEU A 1 317 ? 19.237 8.461 -8.925 1.00 87.25 317 LEU A O 1
ATOM 2592 N N . ASP A 1 318 ? 21.346 9.090 -9.362 1.00 85.56 318 ASP A N 1
ATOM 2593 C CA . ASP A 1 318 ? 21.505 9.868 -8.122 1.00 85.56 318 ASP A CA 1
ATOM 2594 C C . ASP A 1 318 ? 20.507 11.027 -8.007 1.00 85.56 318 ASP A C 1
ATOM 2596 O O . ASP A 1 318 ? 20.074 11.338 -6.896 1.00 85.56 318 ASP A O 1
ATOM 2600 N N . ASP A 1 319 ? 20.091 11.611 -9.135 1.00 84.06 319 ASP A N 1
ATOM 2601 C CA . ASP A 1 319 ? 19.100 12.695 -9.161 1.00 84.06 319 ASP A CA 1
ATOM 2602 C C . ASP A 1 319 ? 17.670 12.188 -8.890 1.00 84.06 319 ASP A C 1
ATOM 2604 O O . ASP A 1 319 ? 16.771 12.972 -8.582 1.00 84.06 319 ASP A O 1
ATOM 2608 N N . ILE A 1 320 ? 17.457 10.872 -8.990 1.00 89.94 320 ILE A N 1
ATOM 2609 C CA . ILE A 1 320 ? 16.164 10.202 -8.813 1.00 89.94 320 ILE A CA 1
ATOM 2610 C C . ILE A 1 320 ? 16.088 9.544 -7.428 1.00 89.94 320 ILE A C 1
ATOM 2612 O O . ILE A 1 320 ? 15.149 9.768 -6.665 1.00 89.94 320 ILE A O 1
ATOM 2616 N N . MET A 1 321 ? 17.081 8.720 -7.090 1.00 91.88 321 MET A N 1
ATOM 2617 C CA . MET A 1 321 ? 17.231 8.068 -5.794 1.00 91.88 321 MET A CA 1
ATOM 2618 C C . MET A 1 321 ? 18.699 7.712 -5.573 1.00 91.88 321 MET A C 1
ATOM 2620 O O . MET A 1 321 ? 19.295 6.985 -6.363 1.00 91.88 321 MET A O 1
ATOM 2624 N N . THR A 1 322 ? 19.266 8.129 -4.442 1.00 90.81 322 THR A N 1
ATOM 2625 C CA . THR A 1 322 ? 20.664 7.813 -4.117 1.00 90.81 322 THR A CA 1
ATOM 2626 C C . THR A 1 322 ? 20.910 6.303 -4.042 1.00 90.81 322 THR A C 1
ATOM 2628 O O . THR A 1 322 ? 20.068 5.540 -3.551 1.00 90.81 322 THR A O 1
ATOM 2631 N N . LEU A 1 323 ? 22.106 5.858 -4.443 1.00 88.81 323 LEU A N 1
ATOM 2632 C CA . LEU A 1 323 ? 22.480 4.436 -4.407 1.00 88.81 323 LEU A CA 1
ATOM 2633 C C . LEU A 1 323 ? 22.324 3.819 -3.008 1.00 88.81 323 LEU A C 1
ATOM 2635 O O . LEU A 1 323 ? 21.925 2.661 -2.862 1.00 88.81 323 LEU A O 1
ATOM 2639 N N . HIS A 1 324 ? 22.633 4.593 -1.965 1.00 89.81 324 HIS A N 1
ATOM 2640 C CA . HIS A 1 324 ? 22.457 4.164 -0.581 1.00 89.81 324 HIS A CA 1
ATOM 2641 C C . HIS A 1 324 ? 20.984 3.878 -0.269 1.00 89.81 324 HIS A C 1
ATOM 2643 O O . HIS A 1 324 ? 20.662 2.806 0.247 1.00 89.81 324 HIS A O 1
ATOM 2649 N N . ARG A 1 325 ? 20.081 4.805 -0.621 1.00 90.94 325 ARG A N 1
ATOM 2650 C CA . ARG A 1 325 ? 18.643 4.653 -0.372 1.00 90.94 325 ARG A CA 1
ATOM 2651 C C . ARG A 1 325 ? 18.063 3.482 -1.165 1.00 90.94 325 ARG A C 1
ATOM 2653 O O . ARG A 1 325 ? 17.326 2.686 -0.588 1.00 90.94 325 ARG A O 1
ATOM 2660 N N . PHE A 1 326 ? 18.476 3.317 -2.422 1.00 92.31 326 PHE A N 1
ATOM 2661 C CA . PHE A 1 326 ? 18.096 2.181 -3.264 1.00 92.31 326 PHE A CA 1
ATOM 2662 C C . PHE A 1 326 ? 18.495 0.836 -2.636 1.00 92.31 326 PHE A C 1
ATOM 2664 O O . PHE A 1 326 ? 17.661 -0.058 -2.479 1.00 92.31 326 PHE A O 1
ATOM 2671 N N . LYS A 1 327 ? 19.760 0.690 -2.215 1.00 89.62 327 LYS A N 1
ATOM 2672 C CA . LYS A 1 327 ? 20.255 -0.538 -1.566 1.00 89.62 327 LYS A CA 1
ATOM 2673 C C . LYS A 1 327 ? 19.542 -0.822 -0.247 1.00 89.62 327 LYS A C 1
ATOM 2675 O O . LYS A 1 327 ? 19.260 -1.980 0.055 1.00 89.62 327 LYS A O 1
ATOM 2680 N N . LEU A 1 328 ? 19.247 0.220 0.528 1.00 88.44 328 LEU A N 1
ATOM 2681 C CA . LEU A 1 328 ? 18.534 0.095 1.793 1.00 88.44 328 LEU A CA 1
ATOM 2682 C C . LEU A 1 328 ? 17.098 -0.396 1.572 1.00 88.44 328 LEU A C 1
ATOM 2684 O O . LEU A 1 328 ? 16.668 -1.327 2.247 1.00 88.44 328 LEU A O 1
ATOM 2688 N N . LEU A 1 329 ? 16.387 0.166 0.589 1.00 92.25 329 LEU A N 1
ATOM 2689 C CA . LEU A 1 329 ? 15.036 -0.268 0.232 1.00 92.25 329 LEU A CA 1
ATOM 2690 C C . LEU A 1 329 ? 15.041 -1.702 -0.312 1.00 92.25 329 LEU A C 1
ATOM 2692 O O . LEU A 1 329 ? 14.261 -2.525 0.156 1.00 92.25 329 LEU A O 1
ATOM 2696 N N . ARG A 1 330 ? 15.994 -2.050 -1.190 1.00 93.38 330 ARG A N 1
ATOM 2697 C CA . ARG A 1 330 ? 16.182 -3.425 -1.688 1.00 93.38 330 ARG A CA 1
ATOM 2698 C C . ARG A 1 330 ? 16.422 -4.433 -0.563 1.00 93.38 330 ARG A C 1
ATOM 2700 O O . ARG A 1 330 ? 15.898 -5.538 -0.621 1.00 93.38 330 ARG A O 1
ATOM 2707 N N . ARG A 1 331 ? 17.210 -4.064 0.452 1.00 91.62 331 ARG A N 1
ATOM 2708 C CA . ARG A 1 331 ? 17.501 -4.915 1.618 1.00 91.62 331 ARG A CA 1
ATOM 2709 C C . ARG A 1 331 ? 16.282 -5.116 2.519 1.00 91.62 331 ARG A C 1
ATOM 2711 O O . ARG A 1 331 ? 16.162 -6.166 3.142 1.00 91.62 331 ARG A O 1
ATOM 2718 N N . CYS A 1 332 ? 15.430 -4.102 2.635 1.00 91.62 332 CYS A N 1
ATOM 2719 C CA . CYS A 1 332 ? 14.262 -4.135 3.512 1.00 91.62 332 CYS A CA 1
ATOM 2720 C C . CYS A 1 332 ? 12.994 -4.650 2.824 1.00 91.62 332 CYS A C 1
ATOM 2722 O O . CYS A 1 332 ? 12.011 -4.895 3.523 1.00 91.62 332 CYS A O 1
ATOM 2724 N N . LEU A 1 333 ? 12.989 -4.757 1.488 1.00 92.38 333 LEU A N 1
ATOM 2725 C CA . LEU A 1 333 ? 11.811 -5.109 0.702 1.00 92.38 333 LEU A CA 1
ATOM 2726 C C . LEU A 1 333 ? 11.228 -6.435 1.195 1.00 92.38 333 LEU A C 1
ATOM 2728 O O . LEU A 1 333 ? 11.856 -7.486 1.080 1.00 92.38 333 LEU A O 1
ATOM 2732 N N . SER A 1 334 ? 10.015 -6.369 1.731 1.00 86.06 334 SER A N 1
ATOM 2733 C CA . SER A 1 334 ? 9.316 -7.525 2.273 1.00 86.06 334 SER A CA 1
ATOM 2734 C C . SER A 1 334 ? 7.848 -7.504 1.870 1.00 86.06 334 SER A C 1
ATOM 2736 O O . SER A 1 334 ? 7.192 -6.462 1.894 1.00 86.06 334 SER A O 1
ATOM 2738 N N . PHE A 1 335 ? 7.341 -8.683 1.514 1.00 85.94 335 PHE A N 1
ATOM 2739 C CA . PHE A 1 335 ? 5.929 -8.932 1.223 1.00 85.94 335 PHE A CA 1
ATOM 2740 C C . PHE A 1 335 ? 5.178 -9.473 2.450 1.00 85.94 335 PHE A C 1
ATOM 2742 O O . PHE A 1 335 ? 3.949 -9.498 2.449 1.00 85.94 335 PHE A O 1
ATOM 2749 N N . ASN A 1 336 ? 5.913 -9.909 3.480 1.00 82.88 336 ASN A N 1
ATOM 2750 C CA . ASN A 1 336 ? 5.395 -10.455 4.730 1.00 82.88 336 ASN A CA 1
ATOM 2751 C C . ASN A 1 336 ? 6.509 -10.410 5.791 1.00 82.88 336 ASN A C 1
ATOM 2753 O O . ASN A 1 336 ? 7.482 -11.158 5.679 1.00 82.88 336 ASN A O 1
ATOM 2757 N N . ALA A 1 337 ? 6.412 -9.496 6.758 1.00 53.53 337 ALA A N 1
ATOM 2758 C CA . ALA A 1 337 ? 7.484 -9.202 7.712 1.00 53.53 337 ALA A CA 1
ATOM 2759 C C . ALA A 1 337 ? 7.208 -9.669 9.141 1.00 53.53 337 ALA A C 1
ATOM 2761 O O . ALA A 1 337 ? 6.034 -9.624 9.588 1.00 53.53 337 ALA A O 1
#

Organism: NCBI:txid1317064

Radius of gyration: 40.68 Å; chains: 1; bounding box: 119×59×117 Å

Secondary structure (DSSP, 8-state):
--SHHHHHHHHHHHHHHHHHHHHHHHHHHHHHHHHHHHHHHHHHHHHHHHHHHHHHHHHHHHHHHHHHTT-EEEE-TTT-TTS-TTTSGGGTTSPEEEEEEEE--SSTTTTPEEEEESSGGGTT--EEE-HHHHHHHHHHHHHHHHSSS--HHHHTSPPTTS-----TT-----S---------SS----SHHHHHT-------TT--PPPPTTS---TTS-------GGGGGGTSS-HHHHHHHHS-HHHHHHHHHHHHHHHHHTT---SSPPPHHHHHHHHHHHHHHHHS---SGGGTSSS-HHHHHH---PPPGGGTS-HHHHHHHHHH--S--

Sequence (337 aa):
MEVEELVESGESLVAEYRKTHVAVMLVKQRCTQAVVVARFKVKELQAQNHHNQGAQHQLSKQLLHDVYVGKLVAFSPEKDRWVKAKVYRPIGTAYIIGRVYRLVKKGKNASLFQIRWLDSQFQSAVEHISVWMVQFGIKNYIVLTRVKNPDWRILVRPDPTDEIDFEENDLDCKDEEVLEAFDPTELLPTSLAEVEAIRSMHFVASGEVQMPSYLYKYGDGSTRSYLRPQFKHLFEHSDSSSFFAYIPLYFWRQVLHETNKYAVVNGIGLESQFTIDELMIFLDILFFMATNEKGEYANYWGLQAEDLIFGGVTTSLDDIMTLHRFKLLRRCLSFNA